Protein AF-A0A2K3IZ94-F1 (afdb_monomer_lite)

Foldseek 3Di:
DPPVVVLVVLCVVVVNVVVLVVLVVLLVVLVVCCVVQVDVVSVLSSLVSVLVNLVVSLVRDDDPCNVVSVVVSVVSVVVSVVVVVVVVVVVVQQPPQFDDDDPLVVVLCVVLVAAEGEDADLQQDWADAPRHIYGYPVVVVQADSLLVSLVVQLRSVCVVPPSNRPVQVVCRVVVPDRPPGPCSLVSNVRSCVPRNLVSPLVSCVSNVDVCSVVSSVVD

pLDDT: mean 80.11, std 13.26, range [34.72, 97.31]

Secondary structure (DSSP, 8-state):
--HHHHHHHHHHHTT-HHHHHHHHHHHHHHHHHHHHH--HHHHHHHHHHHHHHHHHHHHHS-GGGHHHHHHHHHHHHHHHHHHHHHHHHHHHHHHHT-PPPPHHHHHHHHHHT-EEEEE--SS--EEEETTEEEEEHHHHTTS-HHHHHHHHHHHHHHHHH-S-HHHHHHHHHH-S-----TTHHHHHHHHHHHH-HHHHHHHHHHHT-TTHHHHHTT-

Radius of gyration: 24.34 Å; chains: 1; bounding box: 62×29×65 Å

Structure (mmCIF, N/CA/C/O backbone):
data_AF-A0A2K3IZ94-F1
#
_entry.id   AF-A0A2K3IZ94-F1
#
loop_
_atom_site.group_PDB
_atom_site.id
_atom_site.type_symbol
_atom_site.label_atom_id
_atom_site.label_alt_id
_atom_site.label_comp_id
_atom_site.label_asym_id
_atom_site.label_entity_id
_atom_site.label_seq_id
_atom_site.pdbx_PDB_ins_code
_atom_site.Cartn_x
_atom_site.Cartn_y
_atom_site.Cartn_z
_atom_site.occupancy
_atom_site.B_iso_or_equiv
_atom_site.auth_seq_id
_atom_site.auth_comp_id
_atom_site.auth_asym_id
_atom_site.auth_atom_id
_atom_site.pdbx_PDB_model_num
ATOM 1 N N . MET A 1 1 ? 40.654 4.044 -34.101 1.00 63.00 1 MET A N 1
ATOM 2 C CA . MET A 1 1 ? 39.291 4.382 -33.642 1.00 63.00 1 MET A CA 1
ATOM 3 C C . MET A 1 1 ? 39.112 3.840 -32.248 1.00 63.00 1 MET A C 1
ATOM 5 O O . MET A 1 1 ? 39.449 2.683 -32.015 1.00 63.00 1 MET A O 1
ATOM 9 N N . ASN A 1 2 ? 38.608 4.664 -31.336 1.00 82.94 2 ASN A N 1
ATOM 10 C CA . ASN A 1 2 ? 38.192 4.181 -30.023 1.00 82.94 2 ASN A CA 1
ATOM 11 C C . ASN A 1 2 ? 36.966 3.264 -30.175 1.00 82.94 2 ASN A C 1
ATOM 13 O O . ASN A 1 2 ? 36.146 3.470 -31.071 1.00 82.94 2 ASN A O 1
ATOM 17 N N . ASN A 1 3 ? 36.798 2.284 -29.282 1.00 73.62 3 ASN A N 1
ATOM 18 C CA . ASN A 1 3 ? 35.657 1.352 -29.320 1.00 73.62 3 ASN A CA 1
ATOM 19 C C . ASN A 1 3 ? 34.294 2.077 -29.341 1.00 73.62 3 ASN A C 1
ATOM 21 O O . ASN A 1 3 ? 33.342 1.593 -29.946 1.00 73.62 3 ASN A O 1
ATOM 25 N N . ILE A 1 4 ? 34.219 3.265 -28.731 1.00 70.88 4 ILE A N 1
ATOM 26 C CA . ILE A 1 4 ? 33.022 4.119 -28.699 1.00 70.88 4 ILE A CA 1
ATOM 27 C C . ILE A 1 4 ? 32.739 4.752 -30.071 1.00 70.88 4 ILE A C 1
ATOM 29 O O . ILE A 1 4 ? 31.597 4.768 -30.516 1.00 70.88 4 ILE A O 1
ATOM 33 N N . GLU A 1 5 ? 33.764 5.243 -30.767 1.00 80.56 5 GLU A N 1
ATOM 34 C CA . GLU A 1 5 ? 33.614 5.827 -32.110 1.00 80.56 5 GLU A CA 1
ATOM 35 C C . GLU A 1 5 ? 33.180 4.764 -33.122 1.00 80.56 5 GLU A C 1
ATOM 37 O O . GLU A 1 5 ? 32.315 5.019 -33.953 1.00 80.56 5 GLU A O 1
ATOM 42 N N . CYS A 1 6 ? 33.734 3.552 -33.003 1.00 76.38 6 CYS A N 1
ATOM 43 C CA . CYS A 1 6 ? 33.332 2.398 -33.807 1.00 76.38 6 CYS A CA 1
ATOM 44 C C . CYS A 1 6 ? 31.853 2.051 -33.598 1.00 76.38 6 CYS A C 1
ATOM 46 O O . CYS A 1 6 ? 31.118 1.861 -34.561 1.00 76.38 6 CYS A O 1
ATOM 48 N N . PHE A 1 7 ? 31.391 2.057 -32.347 1.00 75.62 7 PHE A N 1
ATOM 49 C CA . PHE A 1 7 ? 29.991 1.812 -32.014 1.00 75.62 7 PHE A CA 1
ATOM 50 C C . PHE A 1 7 ? 29.039 2.843 -32.642 1.00 75.62 7 PHE A C 1
ATOM 52 O O . PHE A 1 7 ? 28.057 2.461 -33.279 1.00 75.62 7 PHE A O 1
ATOM 59 N N . PHE A 1 8 ? 29.341 4.141 -32.514 1.00 77.56 8 PHE A N 1
ATOM 60 C CA . PHE A 1 8 ? 28.515 5.188 -33.126 1.00 77.56 8 PHE A CA 1
ATOM 61 C C . PHE A 1 8 ? 28.519 5.111 -34.652 1.00 77.56 8 PHE A C 1
ATOM 63 O O . PHE A 1 8 ? 27.463 5.276 -35.260 1.00 77.56 8 PHE A O 1
ATOM 70 N N . TYR A 1 9 ? 29.671 4.806 -35.256 1.00 83.19 9 TYR A N 1
ATOM 71 C CA . TYR A 1 9 ? 29.777 4.622 -36.699 1.00 83.19 9 TYR A CA 1
ATOM 72 C C . TYR A 1 9 ? 28.904 3.458 -37.184 1.00 83.19 9 TYR A C 1
ATOM 74 O O . TYR A 1 9 ? 28.104 3.649 -38.093 1.00 83.19 9 TYR A O 1
ATOM 82 N N . CYS A 1 10 ? 28.966 2.291 -36.531 1.00 79.19 10 CYS A N 1
ATOM 83 C CA . CYS A 1 10 ? 28.140 1.132 -36.890 1.00 79.19 10 CYS A CA 1
ATOM 84 C C . CYS A 1 10 ? 26.634 1.420 -36.782 1.00 79.19 10 CYS A C 1
ATOM 86 O O . CYS A 1 10 ? 25.865 1.032 -37.656 1.00 79.19 10 CYS A O 1
ATOM 88 N N . ILE A 1 11 ? 26.200 2.130 -35.736 1.00 77.62 11 ILE A N 1
ATOM 89 C CA . ILE A 1 11 ? 24.782 2.483 -35.551 1.00 77.62 11 ILE A CA 1
ATOM 90 C C . ILE A 1 11 ? 24.313 3.508 -36.584 1.00 77.62 11 ILE A C 1
ATOM 92 O O . ILE A 1 11 ? 23.169 3.450 -37.048 1.00 77.62 11 ILE A O 1
ATOM 96 N N . GLN A 1 12 ? 25.173 4.474 -36.908 1.00 85.50 12 GLN A N 1
ATOM 97 C CA . GLN A 1 12 ? 24.881 5.497 -37.901 1.00 85.50 12 GLN A CA 1
ATOM 98 C C . GLN A 1 12 ? 24.798 4.894 -39.307 1.00 85.50 12 GLN A C 1
ATOM 100 O O . GLN A 1 12 ? 23.851 5.203 -40.026 1.00 85.50 12 GLN A O 1
ATOM 105 N N . ASP A 1 13 ? 25.727 4.004 -39.658 1.00 86.00 13 ASP A N 1
ATOM 106 C CA . ASP A 1 13 ? 25.746 3.280 -40.934 1.00 86.00 13 ASP A CA 1
ATOM 107 C C . ASP A 1 13 ? 24.517 2.367 -41.091 1.00 86.00 13 ASP A C 1
ATOM 109 O O . ASP A 1 13 ? 23.869 2.355 -42.134 1.00 86.00 13 ASP A O 1
ATOM 113 N N . ALA A 1 14 ? 24.090 1.710 -40.008 1.00 78.69 14 ALA A N 1
ATOM 114 C CA . ALA A 1 14 ? 22.864 0.909 -39.978 1.00 78.69 14 ALA A CA 1
ATOM 115 C C . ALA A 1 14 ? 21.558 1.737 -40.034 1.00 78.69 14 ALA A C 1
ATOM 117 O O . ALA A 1 14 ? 20.467 1.165 -40.039 1.00 78.69 14 ALA A O 1
ATOM 118 N N . GLY A 1 15 ? 21.625 3.076 -40.018 1.00 85.25 15 GLY A N 1
ATOM 119 C CA . GLY A 1 15 ? 20.446 3.951 -39.998 1.00 85.25 15 GLY A CA 1
ATOM 120 C C . GLY A 1 15 ? 19.636 3.897 -38.692 1.00 85.25 15 GLY A C 1
ATOM 121 O O . GLY A 1 15 ? 18.506 4.385 -38.636 1.00 85.25 15 GLY A O 1
ATOM 122 N N . LEU A 1 16 ? 20.198 3.323 -37.622 1.00 81.19 16 LEU A N 1
ATOM 123 C CA . LEU A 1 16 ? 19.510 3.077 -36.346 1.00 81.19 16 LEU A CA 1
ATOM 124 C C . LEU A 1 16 ? 19.694 4.201 -35.316 1.00 81.19 16 LEU A C 1
ATOM 126 O O . LEU A 1 16 ? 19.081 4.163 -34.246 1.00 81.19 16 LEU A O 1
ATOM 130 N N . LEU A 1 17 ? 20.490 5.225 -35.634 1.00 82.75 17 LEU A N 1
ATOM 131 C CA . LEU A 1 17 ? 20.832 6.309 -34.709 1.00 82.75 17 LEU A CA 1
ATOM 132 C C . LEU A 1 17 ? 19.599 7.061 -34.178 1.00 82.75 17 LEU A C 1
ATOM 134 O O . LEU A 1 17 ? 19.436 7.207 -32.966 1.00 82.75 17 LEU A O 1
ATOM 138 N N . TYR A 1 18 ? 18.707 7.514 -35.064 1.00 87.81 18 TYR A N 1
ATOM 139 C CA . TYR A 1 18 ? 17.510 8.261 -34.661 1.00 87.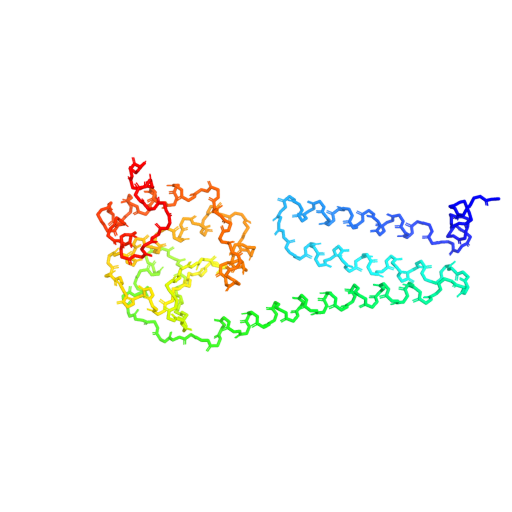81 18 TYR A CA 1
ATOM 140 C C . TYR A 1 18 ? 16.504 7.409 -33.864 1.00 87.81 18 TYR A C 1
ATOM 142 O O . TYR A 1 18 ? 16.054 7.874 -32.811 1.00 87.81 18 TYR A O 1
ATOM 150 N N . PRO A 1 19 ? 16.185 6.160 -34.272 1.00 82.44 19 PRO A N 1
ATOM 151 C CA . PRO A 1 19 ? 15.404 5.241 -33.444 1.00 82.44 19 PRO A CA 1
ATOM 152 C C . PRO A 1 19 ? 15.989 5.026 -32.042 1.00 82.44 19 PRO A C 1
ATOM 154 O O . PRO A 1 19 ? 15.245 5.046 -31.060 1.00 82.44 19 PRO A O 1
ATOM 157 N N . LEU A 1 20 ? 17.313 4.869 -31.927 1.00 78.00 20 LEU A N 1
ATOM 158 C CA . LEU A 1 20 ? 17.986 4.654 -30.645 1.00 78.00 20 LEU A CA 1
ATOM 159 C C . LEU A 1 20 ? 17.837 5.863 -29.713 1.00 78.00 20 LEU A C 1
ATOM 161 O O . LEU A 1 20 ? 17.461 5.698 -28.552 1.00 78.00 20 LEU A O 1
ATOM 165 N N . ILE A 1 21 ? 18.071 7.077 -30.224 1.00 85.88 21 ILE A N 1
ATOM 166 C CA . ILE A 1 21 ? 17.887 8.322 -29.461 1.00 85.88 21 ILE A CA 1
ATOM 167 C C . ILE A 1 21 ? 16.432 8.451 -28.988 1.00 85.88 21 ILE A C 1
ATOM 169 O O . ILE A 1 21 ? 16.190 8.755 -27.818 1.00 85.88 21 ILE A O 1
ATOM 173 N N . GLY A 1 22 ? 15.463 8.165 -29.866 1.00 86.19 22 GLY A N 1
ATOM 174 C CA . GLY A 1 22 ? 14.039 8.186 -29.523 1.00 86.19 22 GLY A CA 1
ATOM 175 C C . GLY A 1 22 ? 13.684 7.209 -28.398 1.00 86.19 22 GLY A C 1
ATOM 176 O O . GLY A 1 22 ? 12.991 7.577 -27.449 1.00 86.19 22 GLY A O 1
ATOM 177 N N . LEU A 1 23 ? 14.207 5.982 -28.448 1.00 80.31 23 LEU A N 1
ATOM 178 C CA . LEU A 1 23 ? 13.975 4.976 -27.410 1.00 80.31 23 LEU A CA 1
ATOM 179 C C . LEU A 1 23 ? 14.621 5.349 -26.071 1.00 80.31 23 LEU A C 1
ATOM 181 O O . LEU A 1 23 ? 13.981 5.200 -25.030 1.00 80.31 23 LEU A O 1
ATOM 185 N N . VAL A 1 24 ? 15.853 5.871 -26.077 1.00 80.38 24 VAL A N 1
ATOM 186 C CA . VAL A 1 24 ? 16.520 6.356 -24.854 1.00 80.38 24 VAL A CA 1
ATOM 187 C C . VAL A 1 24 ? 15.721 7.502 -24.230 1.00 80.38 24 VAL A C 1
ATOM 189 O O . VAL A 1 24 ? 15.492 7.504 -23.018 1.00 80.38 24 VAL A O 1
ATOM 192 N N . ALA A 1 25 ? 15.222 8.437 -25.046 1.00 88.75 25 ALA A N 1
ATOM 193 C CA . ALA A 1 25 ? 14.357 9.512 -24.571 1.00 88.75 25 ALA A CA 1
ATOM 194 C C . ALA A 1 25 ? 13.076 8.963 -23.917 1.00 88.75 25 ALA A C 1
ATOM 196 O O . ALA A 1 25 ? 12.713 9.408 -22.829 1.00 88.75 25 ALA A O 1
ATOM 197 N N . LEU A 1 26 ? 12.431 7.950 -24.510 1.00 84.06 26 LEU A N 1
ATOM 198 C CA . LEU A 1 26 ? 11.261 7.293 -23.913 1.00 84.06 26 LEU A CA 1
ATOM 199 C C . LEU A 1 26 ? 11.593 6.625 -22.573 1.00 84.06 26 LEU A C 1
ATOM 201 O O . LEU A 1 26 ? 10.846 6.803 -21.610 1.00 84.06 26 LEU A O 1
ATOM 205 N N . VAL A 1 27 ? 12.721 5.913 -22.466 1.00 80.44 27 VAL A N 1
ATOM 206 C CA . VAL A 1 27 ? 13.176 5.312 -21.198 1.00 80.44 27 VAL A CA 1
ATOM 207 C C . VAL A 1 27 ? 13.334 6.377 -20.115 1.00 80.44 27 VAL A C 1
ATOM 209 O O . VAL A 1 27 ? 12.838 6.177 -19.003 1.00 80.44 27 VAL A O 1
ATOM 212 N N . ILE A 1 28 ? 13.968 7.510 -20.439 1.00 80.31 28 ILE A N 1
ATOM 213 C CA . ILE A 1 28 ? 14.160 8.634 -19.513 1.00 80.31 28 ILE A CA 1
ATOM 214 C C . ILE A 1 28 ? 12.811 9.238 -19.121 1.00 80.31 28 ILE A C 1
ATOM 216 O O . ILE A 1 28 ? 12.554 9.418 -17.933 1.00 80.31 28 ILE A O 1
ATOM 220 N N . ILE A 1 29 ? 11.919 9.499 -20.081 1.00 88.31 29 ILE A N 1
ATOM 221 C CA . ILE A 1 29 ? 10.589 10.067 -19.822 1.00 88.31 29 ILE A CA 1
ATOM 222 C C . ILE A 1 29 ? 9.789 9.151 -18.890 1.00 88.31 29 ILE A C 1
ATOM 224 O O . ILE A 1 29 ? 9.299 9.604 -17.855 1.00 88.31 29 ILE A O 1
ATOM 228 N N . PHE A 1 30 ? 9.691 7.855 -19.195 1.00 79.75 30 PHE A N 1
ATOM 229 C CA . PHE A 1 30 ? 8.968 6.904 -18.348 1.00 79.75 30 PHE A CA 1
ATOM 230 C C . PHE A 1 30 ? 9.651 6.684 -16.992 1.00 79.75 30 PHE A C 1
ATOM 232 O O . PHE A 1 30 ? 8.959 6.525 -15.984 1.00 79.75 30 PHE A O 1
ATOM 239 N N . GLY A 1 31 ? 10.983 6.754 -16.937 1.00 73.25 31 GLY A N 1
ATOM 240 C CA . GLY A 1 31 ? 11.758 6.742 -15.698 1.00 73.25 31 GLY A CA 1
ATOM 241 C C . GLY A 1 31 ? 11.462 7.955 -14.813 1.00 73.25 31 GLY A C 1
ATOM 242 O O . GLY A 1 31 ? 11.200 7.802 -13.620 1.00 73.25 31 GLY A O 1
ATOM 243 N N . LEU A 1 32 ? 11.402 9.156 -15.393 1.00 78.31 32 LEU A N 1
ATOM 244 C CA . LEU A 1 32 ? 11.017 10.382 -14.691 1.00 78.31 32 LEU A CA 1
ATOM 245 C C . LEU A 1 32 ? 9.558 10.318 -14.231 1.00 78.31 32 LEU A C 1
ATOM 247 O O . LEU A 1 32 ? 9.274 10.606 -13.069 1.00 78.31 32 LEU A O 1
ATOM 251 N N . ILE A 1 33 ? 8.635 9.860 -15.084 1.00 76.94 33 ILE A N 1
ATOM 252 C CA . ILE A 1 33 ? 7.234 9.641 -14.694 1.00 76.94 33 ILE A CA 1
ATOM 253 C C . ILE A 1 33 ? 7.157 8.659 -13.520 1.00 76.94 33 ILE A C 1
ATOM 255 O O . ILE A 1 33 ? 6.398 8.897 -12.581 1.00 76.94 33 ILE A O 1
ATOM 259 N N . PHE A 1 34 ? 7.955 7.591 -13.518 1.00 74.25 34 PHE A N 1
ATOM 260 C CA . PHE A 1 34 ? 8.034 6.678 -12.381 1.00 74.25 34 PHE A CA 1
ATOM 261 C C . PHE A 1 34 ? 8.578 7.366 -11.120 1.00 74.25 34 PHE A C 1
ATOM 263 O O . PHE A 1 34 ? 8.001 7.196 -10.045 1.00 74.25 34 PHE A O 1
ATOM 270 N N . ILE A 1 35 ? 9.639 8.169 -11.222 1.00 67.62 35 ILE A N 1
ATOM 271 C CA . ILE A 1 35 ? 10.213 8.888 -10.074 1.00 67.62 35 ILE A CA 1
ATOM 272 C C . ILE A 1 35 ? 9.185 9.853 -9.464 1.00 67.62 35 ILE A C 1
ATOM 274 O O . ILE A 1 35 ? 9.008 9.856 -8.242 1.00 67.62 35 ILE A O 1
ATOM 278 N N . PHE A 1 36 ? 8.472 10.612 -10.302 1.00 71.94 36 PHE A N 1
ATOM 279 C CA . PHE A 1 36 ? 7.521 11.635 -9.864 1.00 71.94 36 PHE A CA 1
ATOM 280 C C . PHE A 1 36 ? 6.153 11.073 -9.464 1.00 71.94 36 PHE A C 1
ATOM 282 O O . PHE A 1 36 ? 5.636 11.418 -8.405 1.00 71.94 36 PHE A O 1
ATOM 289 N N . LYS A 1 37 ? 5.557 10.193 -10.276 1.00 70.31 37 LYS A N 1
ATOM 290 C CA . LYS A 1 37 ? 4.207 9.650 -10.034 1.00 70.31 37 LYS A CA 1
ATOM 291 C C . LYS A 1 37 ? 4.201 8.328 -9.273 1.00 70.31 37 LYS A C 1
ATOM 293 O O . LYS A 1 37 ? 3.134 7.875 -8.873 1.00 70.31 37 LYS A O 1
ATOM 298 N N . ARG A 1 38 ? 5.358 7.677 -9.097 1.00 67.88 38 ARG A N 1
ATOM 299 C CA . ARG A 1 38 ? 5.478 6.338 -8.484 1.00 67.88 38 ARG A CA 1
ATOM 300 C C . ARG A 1 38 ? 4.551 5.299 -9.132 1.00 67.88 38 ARG A C 1
ATOM 302 O O . ARG A 1 38 ? 4.129 4.348 -8.474 1.00 67.88 38 ARG A O 1
ATOM 309 N N . ASN A 1 39 ? 4.255 5.468 -10.426 1.00 70.75 39 ASN A N 1
ATOM 310 C CA . ASN A 1 39 ? 3.409 4.549 -11.180 1.00 70.75 39 ASN A CA 1
ATOM 311 C C . ASN A 1 39 ? 4.234 3.363 -11.696 1.00 70.75 39 ASN A C 1
ATOM 313 O O . ASN A 1 39 ? 5.133 3.528 -12.518 1.00 70.75 39 ASN A O 1
ATOM 317 N N . TYR A 1 40 ? 3.902 2.161 -11.230 1.00 70.56 40 TYR A N 1
ATOM 318 C CA . TYR A 1 40 ? 4.574 0.924 -11.622 1.00 70.56 40 TYR A CA 1
ATOM 319 C C . TYR A 1 40 ? 4.428 0.606 -13.117 1.00 70.56 40 TYR A C 1
ATOM 321 O O . TYR A 1 40 ? 5.336 0.027 -13.707 1.00 70.56 40 TYR A O 1
ATOM 329 N N . GLU A 1 41 ? 3.330 1.021 -13.751 1.00 77.25 41 GLU A N 1
ATOM 330 C CA . GLU A 1 41 ? 3.154 0.834 -15.196 1.00 77.25 41 GLU A CA 1
ATOM 331 C C . GLU A 1 41 ? 4.252 1.558 -15.978 1.00 77.25 41 GLU A C 1
ATOM 333 O O . GLU A 1 41 ? 4.825 0.985 -16.893 1.00 77.25 41 GLU A O 1
ATOM 338 N N . SER A 1 42 ? 4.646 2.758 -15.544 1.00 73.88 42 SER A N 1
ATOM 339 C CA . SER A 1 42 ? 5.743 3.507 -16.162 1.00 73.88 42 SER A CA 1
ATOM 340 C C . SER A 1 42 ? 7.100 2.816 -15.992 1.00 73.88 42 SER A C 1
ATOM 342 O O . SER A 1 42 ? 7.923 2.870 -16.900 1.00 73.88 42 SER A O 1
ATOM 344 N N . LEU A 1 43 ? 7.327 2.118 -14.872 1.00 76.81 43 LEU A N 1
ATOM 345 C CA . LEU A 1 43 ? 8.540 1.318 -14.676 1.00 76.81 43 LEU A CA 1
ATOM 346 C C . LEU A 1 43 ? 8.580 0.121 -15.635 1.00 76.81 43 LEU A C 1
ATOM 348 O O . LEU A 1 43 ? 9.605 -0.112 -16.270 1.00 76.81 43 LEU A O 1
ATOM 352 N N . LEU A 1 44 ? 7.466 -0.606 -15.767 1.00 77.12 44 LEU A N 1
ATOM 353 C CA . LEU A 1 44 ? 7.351 -1.713 -16.721 1.00 77.12 44 LEU A CA 1
ATOM 354 C C . LEU A 1 44 ? 7.567 -1.237 -18.159 1.00 77.12 44 LEU A C 1
ATOM 356 O O . LEU A 1 44 ? 8.334 -1.849 -18.896 1.00 77.12 44 LEU A O 1
ATOM 360 N N . THR A 1 45 ? 6.945 -0.121 -18.541 1.00 79.19 45 THR A N 1
ATOM 361 C CA . THR A 1 45 ? 7.109 0.471 -19.872 1.00 79.19 45 THR A CA 1
ATOM 362 C C . THR A 1 45 ? 8.558 0.897 -20.127 1.00 79.19 45 THR A C 1
ATOM 364 O O . THR A 1 45 ? 9.093 0.643 -21.203 1.00 79.19 45 THR A O 1
ATOM 367 N N . SER A 1 46 ? 9.235 1.480 -19.132 1.00 78.00 46 SER A N 1
ATOM 368 C CA . SER A 1 46 ? 10.662 1.821 -19.220 1.00 78.00 46 SER A CA 1
ATOM 369 C C . SER A 1 46 ? 11.541 0.574 -19.418 1.00 78.00 46 SER A C 1
ATOM 371 O O . SER A 1 46 ? 12.404 0.561 -20.296 1.00 78.00 46 SER A O 1
ATOM 373 N N . GLN A 1 47 ? 11.278 -0.515 -18.683 1.00 81.00 47 GLN A N 1
ATOM 374 C CA . GLN A 1 47 ? 11.994 -1.789 -18.858 1.00 81.00 47 GLN A CA 1
ATOM 375 C C . GLN A 1 47 ? 11.737 -2.433 -20.227 1.00 81.00 47 GLN A C 1
ATOM 377 O O . GLN A 1 47 ? 12.660 -2.982 -20.834 1.00 81.00 47 GLN A O 1
ATOM 382 N N . PHE A 1 48 ? 10.510 -2.331 -20.742 1.00 83.25 48 PHE A N 1
ATOM 383 C CA . PHE A 1 48 ? 10.183 -2.786 -22.090 1.00 83.25 48 PHE A CA 1
ATOM 384 C C . PHE A 1 48 ? 11.026 -2.051 -23.141 1.00 83.25 48 PHE A C 1
ATOM 386 O O . PHE A 1 48 ? 11.714 -2.698 -23.929 1.00 83.25 48 PHE A O 1
ATOM 393 N N . PHE A 1 49 ? 11.068 -0.714 -23.102 1.00 82.25 49 PHE A N 1
ATOM 394 C CA . PHE A 1 49 ? 11.884 0.063 -24.042 1.00 82.25 49 PHE A CA 1
ATOM 395 C C . PHE A 1 49 ? 13.384 -0.221 -23.908 1.00 82.25 49 PHE A C 1
ATOM 397 O O . PHE A 1 49 ? 14.062 -0.332 -24.925 1.00 82.25 49 PHE A O 1
ATOM 404 N N . MET A 1 50 ? 13.898 -0.437 -22.693 1.00 79.81 50 MET A N 1
ATOM 405 C CA . MET A 1 50 ? 15.284 -0.890 -22.504 1.00 79.81 50 MET A CA 1
ATOM 406 C C . MET A 1 50 ? 15.557 -2.233 -23.189 1.00 79.81 50 MET A C 1
ATOM 408 O O . MET A 1 50 ? 16.598 -2.404 -23.817 1.00 79.81 50 MET A O 1
ATOM 412 N N . THR A 1 51 ? 14.610 -3.169 -23.129 1.00 81.56 51 THR A N 1
ATOM 413 C CA . THR A 1 51 ? 14.738 -4.475 -23.797 1.00 81.56 51 THR A CA 1
ATOM 414 C C . THR A 1 51 ? 14.774 -4.319 -25.322 1.00 81.56 51 THR A C 1
ATOM 416 O O . THR A 1 51 ? 15.575 -4.971 -25.996 1.00 81.56 51 THR A O 1
ATOM 419 N N . VAL A 1 52 ? 13.967 -3.403 -25.872 1.00 83.44 52 VAL A N 1
ATOM 420 C CA . VAL A 1 52 ? 13.981 -3.061 -27.306 1.00 83.44 52 VAL A CA 1
ATOM 421 C C . VAL A 1 52 ? 15.311 -2.421 -27.714 1.00 83.44 52 VAL A C 1
ATOM 423 O O . VAL A 1 52 ? 15.879 -2.813 -28.730 1.00 83.44 52 VAL A O 1
ATOM 426 N N . ILE A 1 53 ? 15.852 -1.497 -26.910 1.00 81.38 53 ILE A N 1
ATOM 427 C CA . ILE A 1 53 ? 17.168 -0.877 -27.148 1.00 81.38 53 ILE A CA 1
ATOM 428 C C . ILE A 1 53 ? 18.261 -1.943 -27.226 1.00 81.38 53 ILE A C 1
ATOM 430 O O . ILE A 1 53 ? 19.067 -1.927 -28.154 1.00 81.38 53 ILE A O 1
ATOM 434 N N . ILE A 1 54 ? 18.282 -2.884 -26.281 1.00 79.88 54 ILE A N 1
ATOM 435 C CA . ILE A 1 54 ? 19.263 -3.978 -26.264 1.00 79.88 54 ILE A CA 1
ATOM 436 C C . ILE A 1 54 ? 19.117 -4.840 -27.526 1.00 79.88 54 ILE A C 1
ATOM 438 O O . ILE A 1 54 ? 20.113 -5.159 -28.168 1.00 79.88 54 ILE A O 1
ATOM 442 N N . SER A 1 55 ? 17.880 -5.143 -27.928 1.00 80.31 55 SER A N 1
ATOM 443 C CA . SER A 1 55 ? 17.587 -5.943 -29.126 1.00 80.31 55 SER A CA 1
ATOM 444 C C . SER A 1 55 ? 18.006 -5.254 -30.431 1.00 80.31 55 SER A C 1
ATOM 446 O O . SER A 1 55 ? 18.509 -5.908 -31.338 1.00 80.31 55 SER A O 1
ATOM 448 N N . LEU A 1 56 ? 17.851 -3.931 -30.533 1.00 78.19 56 LEU A N 1
ATOM 449 C CA . LEU A 1 56 ? 18.310 -3.170 -31.701 1.00 78.19 56 LEU A CA 1
ATOM 450 C C . LEU A 1 56 ? 19.835 -3.068 -31.763 1.00 78.19 56 LEU A C 1
ATOM 452 O O . LEU A 1 56 ? 20.410 -3.191 -32.840 1.00 78.19 56 LEU A O 1
ATOM 456 N N . ASN A 1 57 ? 20.497 -2.903 -30.615 1.00 73.31 57 ASN A N 1
ATOM 457 C CA . ASN A 1 57 ? 21.959 -2.923 -30.556 1.00 73.31 57 ASN A CA 1
ATOM 458 C C . ASN A 1 57 ? 22.526 -4.301 -30.943 1.00 73.31 57 ASN A C 1
ATOM 460 O O . ASN A 1 57 ? 23.550 -4.356 -31.615 1.00 73.31 57 ASN A O 1
ATOM 464 N N . LEU A 1 58 ? 21.836 -5.400 -30.602 1.00 71.75 58 LEU A N 1
ATOM 465 C CA . LEU A 1 58 ? 22.208 -6.760 -31.026 1.00 71.75 58 LEU A CA 1
ATOM 466 C C . LEU A 1 58 ? 22.270 -6.914 -32.548 1.00 71.75 58 LEU A C 1
ATOM 468 O O . LEU A 1 58 ? 23.202 -7.529 -33.054 1.00 71.75 58 LEU A O 1
ATOM 472 N N . LEU A 1 59 ? 21.298 -6.355 -33.274 1.00 72.00 59 LEU A N 1
ATOM 473 C CA . LEU A 1 59 ? 21.253 -6.431 -34.739 1.00 72.00 59 LEU A CA 1
ATOM 474 C C . LEU A 1 59 ? 22.359 -5.602 -35.411 1.00 72.00 59 LEU A C 1
ATOM 476 O O . LEU A 1 59 ? 22.662 -5.827 -36.577 1.00 72.00 59 LEU A O 1
ATOM 480 N N . SER A 1 60 ? 22.954 -4.654 -34.682 1.00 70.38 60 SER A N 1
ATOM 481 C CA . SER A 1 60 ? 23.950 -3.711 -35.196 1.00 70.38 60 SER A CA 1
ATOM 482 C C . SER A 1 60 ? 25.407 -4.127 -34.934 1.00 70.38 60 SER A C 1
ATOM 484 O O . SER A 1 60 ? 26.311 -3.462 -35.439 1.00 70.38 60 SER A O 1
ATOM 486 N N . MET A 1 61 ? 25.670 -5.161 -34.122 1.00 67.38 61 MET A N 1
ATOM 487 C CA . MET A 1 61 ? 27.030 -5.533 -33.697 1.00 67.38 61 MET A CA 1
ATOM 488 C C . MET A 1 61 ? 27.598 -6.744 -34.458 1.00 67.38 61 MET A C 1
ATOM 490 O O . MET A 1 61 ? 26.885 -7.694 -34.765 1.00 67.38 61 MET A O 1
ATOM 494 N N . ASN A 1 62 ? 28.919 -6.732 -34.690 1.00 68.44 62 ASN A N 1
ATOM 495 C CA . ASN A 1 62 ? 29.681 -7.883 -35.191 1.00 68.44 62 ASN A CA 1
ATOM 496 C C . ASN A 1 62 ? 29.786 -9.013 -34.141 1.00 68.44 62 ASN A C 1
ATOM 498 O O . ASN A 1 62 ? 29.755 -8.771 -32.933 1.00 68.44 62 ASN A O 1
ATOM 502 N N . CYS A 1 63 ? 29.932 -10.250 -34.630 1.00 60.84 63 CYS A N 1
ATOM 503 C CA . CYS A 1 63 ? 29.578 -11.510 -33.958 1.00 60.84 63 CYS A CA 1
ATOM 504 C C . CYS A 1 63 ? 30.245 -11.825 -32.598 1.00 60.84 63 CYS A C 1
ATOM 506 O O . CYS A 1 63 ? 29.689 -12.613 -31.833 1.00 60.84 63 CYS A O 1
ATOM 508 N N . ASP A 1 64 ? 31.385 -11.229 -32.245 1.00 62.62 64 ASP A N 1
ATOM 509 C CA . ASP A 1 64 ? 32.207 -11.733 -31.127 1.00 62.62 64 ASP A CA 1
ATOM 510 C C . ASP A 1 64 ? 31.691 -11.376 -29.719 1.00 62.62 64 ASP A C 1
ATOM 512 O O . ASP A 1 64 ? 32.031 -12.040 -28.741 1.00 62.62 64 ASP A O 1
ATOM 516 N N . MET A 1 65 ? 30.821 -10.370 -29.582 1.00 60.62 65 MET A N 1
ATOM 517 C CA . MET A 1 65 ? 30.245 -9.960 -28.283 1.00 60.62 65 MET A CA 1
ATOM 518 C C . MET A 1 65 ? 28.812 -10.468 -28.056 1.00 60.62 65 MET A C 1
ATOM 520 O O . MET A 1 65 ? 28.171 -10.131 -27.058 1.00 60.62 65 MET A O 1
ATOM 524 N N . PHE A 1 66 ? 28.309 -11.309 -28.962 1.00 65.69 66 PHE A N 1
ATOM 525 C CA . PHE A 1 66 ? 26.910 -11.736 -29.006 1.00 65.69 66 PHE A CA 1
ATOM 526 C C . PHE A 1 66 ? 26.485 -12.517 -27.747 1.00 65.69 66 PHE A C 1
ATOM 528 O O . PHE A 1 66 ? 25.402 -12.289 -27.210 1.00 65.69 66 PHE A O 1
ATOM 535 N N . TYR A 1 67 ? 27.353 -13.382 -27.207 1.00 61.12 67 TYR A N 1
ATOM 536 C CA . TYR A 1 67 ? 27.019 -14.272 -26.082 1.00 61.12 67 TYR A CA 1
ATOM 537 C C . TYR A 1 67 ? 26.692 -13.534 -24.769 1.00 61.12 67 TYR A C 1
ATOM 539 O O . TYR A 1 67 ? 25.678 -13.814 -24.127 1.00 61.12 67 TYR A O 1
ATOM 547 N N . TRP A 1 68 ? 27.511 -12.553 -24.375 1.00 57.34 68 TRP A N 1
ATOM 548 C CA . TRP A 1 68 ? 27.304 -11.786 -23.135 1.00 57.34 68 TRP A CA 1
ATOM 549 C C . TRP A 1 68 ? 26.025 -10.951 -23.165 1.00 57.34 68 TRP A C 1
ATOM 551 O O . TRP A 1 68 ? 25.379 -10.730 -22.139 1.00 57.34 68 TRP A O 1
ATOM 561 N N . LEU A 1 69 ? 25.641 -10.517 -24.360 1.00 68.38 69 LEU A N 1
ATOM 562 C CA . LEU A 1 69 ? 24.492 -9.658 -24.582 1.00 68.38 69 LEU A CA 1
ATOM 563 C C . LEU A 1 69 ? 23.180 -10.465 -24.582 1.00 68.38 69 LEU A C 1
ATOM 565 O O . LEU A 1 69 ? 22.198 -10.017 -23.989 1.00 68.38 69 LEU A O 1
ATOM 569 N N . TRP A 1 70 ? 23.188 -11.702 -25.101 1.00 68.81 70 TRP A N 1
ATOM 570 C CA . TRP A 1 70 ? 22.098 -12.670 -24.895 1.00 68.81 70 TRP A CA 1
ATOM 571 C C . TRP A 1 70 ? 21.893 -13.024 -23.423 1.00 68.81 70 TRP A C 1
ATOM 573 O O . TRP A 1 70 ? 20.754 -13.089 -22.960 1.00 68.81 70 TRP A O 1
ATOM 583 N N . LEU A 1 71 ? 22.983 -13.205 -22.671 1.00 65.94 71 LEU A N 1
ATOM 584 C CA . LEU A 1 71 ? 22.916 -13.465 -21.234 1.00 65.94 71 LEU A CA 1
ATOM 585 C C . LEU A 1 71 ? 22.275 -12.282 -20.489 1.00 65.94 71 LEU A C 1
ATOM 587 O O . LEU A 1 71 ? 21.392 -12.482 -19.655 1.00 65.94 71 LEU A O 1
ATOM 591 N N . TYR A 1 72 ? 22.649 -11.046 -20.834 1.00 71.50 72 TYR A N 1
ATOM 592 C CA . TYR A 1 72 ? 22.067 -9.842 -20.235 1.00 71.50 72 TYR A CA 1
ATOM 593 C C . TYR A 1 72 ? 20.580 -9.657 -20.586 1.00 71.50 72 TYR A C 1
ATOM 595 O O . TYR A 1 72 ? 19.763 -9.392 -19.698 1.00 71.50 72 TYR A O 1
ATOM 603 N N . LEU A 1 73 ? 20.204 -9.866 -21.855 1.00 76.00 73 LEU A N 1
ATOM 604 C CA . LEU A 1 73 ? 18.805 -9.857 -22.298 1.00 76.00 73 LE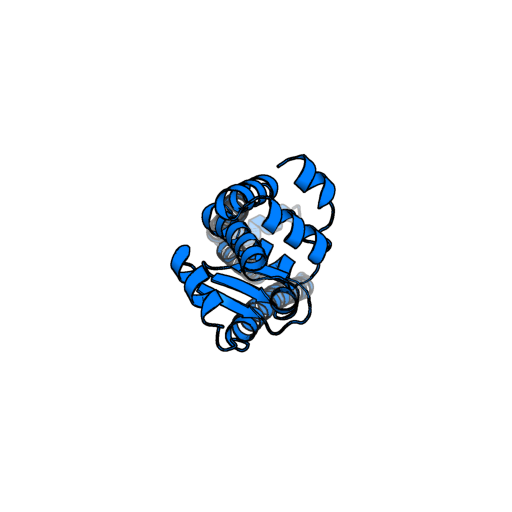U A CA 1
ATOM 605 C C . LEU A 1 73 ? 17.985 -10.914 -21.540 1.00 76.00 73 LEU A C 1
ATOM 607 O O . LEU A 1 73 ? 16.895 -10.616 -21.054 1.00 76.00 73 LEU A O 1
ATOM 611 N N . GLY A 1 74 ? 18.536 -12.122 -21.376 1.00 72.88 74 GLY A N 1
ATOM 612 C CA . GLY A 1 74 ? 17.919 -13.205 -20.612 1.00 72.88 74 GLY A CA 1
ATOM 613 C C . GLY A 1 74 ? 17.654 -12.829 -19.153 1.00 72.88 74 GLY A C 1
ATOM 614 O O . GLY A 1 74 ? 16.564 -13.091 -18.647 1.00 72.88 74 GLY A O 1
ATOM 615 N N . ILE A 1 75 ? 18.597 -12.149 -18.489 1.00 71.12 75 ILE A N 1
ATOM 616 C CA . ILE A 1 75 ? 18.421 -11.669 -17.107 1.00 71.12 75 ILE A CA 1
ATOM 617 C C . ILE A 1 75 ? 17.296 -10.626 -17.018 1.00 71.12 75 ILE A C 1
ATOM 619 O O . ILE A 1 75 ? 16.449 -10.717 -16.126 1.00 71.12 75 ILE A O 1
ATOM 623 N N . ILE A 1 76 ? 17.246 -9.655 -17.937 1.00 78.06 76 ILE A N 1
ATOM 624 C CA . ILE A 1 76 ? 16.195 -8.619 -17.943 1.00 78.06 76 ILE A CA 1
ATOM 625 C C . ILE A 1 76 ? 14.822 -9.230 -18.232 1.00 78.06 76 ILE A C 1
ATOM 627 O O . ILE A 1 76 ? 13.843 -8.921 -17.543 1.00 78.06 76 ILE A O 1
ATOM 631 N N . LEU A 1 77 ? 14.739 -10.128 -19.215 1.00 78.50 77 LEU A N 1
ATOM 632 C CA . LEU A 1 77 ? 13.504 -10.825 -19.557 1.00 78.50 77 LEU A CA 1
ATOM 633 C C . LEU A 1 77 ? 13.018 -11.686 -18.380 1.00 78.50 77 LEU A C 1
ATOM 635 O O . LEU A 1 77 ? 11.851 -11.626 -18.003 1.00 78.50 77 LEU A O 1
ATOM 639 N N . MET A 1 78 ? 13.922 -12.418 -17.725 1.00 70.62 78 MET A N 1
ATOM 640 C CA . MET A 1 78 ? 13.596 -13.189 -16.524 1.00 70.62 78 MET A CA 1
ATOM 641 C C . MET A 1 78 ? 13.094 -12.278 -15.394 1.00 70.62 78 MET A C 1
ATOM 643 O O . MET A 1 78 ? 12.086 -12.582 -14.757 1.00 70.62 78 MET A O 1
ATOM 647 N N . GLY A 1 79 ? 13.744 -11.131 -15.172 1.00 71.88 79 GLY A N 1
ATOM 648 C CA . GLY A 1 79 ? 13.332 -10.153 -14.163 1.00 71.88 79 GLY A CA 1
ATOM 649 C C . GLY A 1 79 ? 11.940 -9.571 -14.423 1.00 71.88 79 GLY A C 1
ATOM 650 O O . GLY A 1 79 ? 11.118 -9.497 -13.508 1.00 71.88 79 GLY A O 1
ATOM 651 N N . THR A 1 80 ? 11.640 -9.205 -15.671 1.00 75.88 80 THR A N 1
ATOM 652 C CA . THR A 1 80 ? 10.319 -8.677 -16.064 1.00 75.88 80 THR A CA 1
ATOM 653 C C . THR A 1 80 ? 9.221 -9.733 -15.931 1.00 75.88 80 THR A C 1
ATOM 655 O O . THR A 1 80 ? 8.170 -9.447 -15.350 1.00 75.88 80 THR A O 1
ATOM 658 N N . ILE A 1 81 ? 9.477 -10.968 -16.380 1.00 75.88 81 ILE A N 1
ATOM 659 C CA . ILE A 1 81 ? 8.557 -12.106 -16.234 1.00 75.88 81 ILE A CA 1
ATOM 660 C C . ILE A 1 81 ? 8.284 -12.391 -14.754 1.00 75.88 81 ILE A C 1
ATOM 662 O O . ILE A 1 81 ? 7.123 -12.495 -14.354 1.00 75.88 81 ILE A O 1
ATOM 666 N N . LEU A 1 82 ? 9.327 -12.459 -13.923 1.00 70.69 82 LEU A N 1
ATOM 667 C CA . LEU A 1 82 ? 9.199 -12.726 -12.490 1.00 70.69 82 LEU A CA 1
ATOM 668 C C . LEU A 1 82 ? 8.367 -11.643 -11.786 1.00 70.69 82 LEU A C 1
ATOM 670 O O . LEU A 1 82 ? 7.450 -11.963 -11.028 1.00 70.69 82 LEU A O 1
ATOM 674 N N . LEU A 1 83 ? 8.614 -10.362 -12.081 1.00 73.06 83 LEU A N 1
ATOM 675 C CA . LEU A 1 83 ? 7.808 -9.254 -11.553 1.00 73.06 83 LEU A CA 1
ATOM 676 C C . LEU A 1 83 ? 6.342 -9.324 -12.021 1.00 73.06 83 LEU A C 1
ATOM 678 O O . LEU A 1 83 ? 5.426 -9.073 -11.230 1.00 73.06 83 LEU A O 1
ATOM 682 N N . GLY A 1 84 ? 6.107 -9.711 -13.278 1.00 74.06 84 GLY A N 1
ATOM 683 C CA . GLY A 1 84 ? 4.771 -9.958 -13.822 1.00 74.06 84 GLY A CA 1
ATOM 684 C C . GLY A 1 84 ? 4.035 -11.080 -13.083 1.00 74.06 84 GLY A C 1
ATOM 685 O O . GLY A 1 84 ? 2.900 -10.883 -12.638 1.00 74.06 84 GLY A O 1
ATOM 686 N N . PHE A 1 85 ? 4.698 -12.220 -12.867 1.00 73.31 85 PHE A N 1
ATOM 687 C CA . PHE A 1 85 ? 4.154 -13.342 -12.095 1.00 73.31 85 PHE A CA 1
ATOM 688 C C . PHE A 1 85 ? 3.817 -12.945 -10.662 1.00 73.31 85 PHE A C 1
ATOM 690 O O . PHE A 1 85 ? 2.737 -13.283 -10.180 1.00 73.31 85 PHE A O 1
ATOM 697 N N . VAL A 1 86 ? 4.684 -12.179 -9.996 1.00 69.25 86 VAL A N 1
ATOM 698 C CA . VAL A 1 86 ? 4.416 -11.673 -8.643 1.00 69.25 86 VAL A CA 1
ATOM 699 C C . VAL A 1 86 ? 3.143 -10.820 -8.624 1.00 69.25 86 VAL A C 1
ATOM 701 O O . VAL A 1 86 ? 2.292 -11.016 -7.757 1.00 69.25 86 VAL A O 1
ATOM 704 N N . LYS A 1 87 ? 2.948 -9.921 -9.599 1.00 71.50 87 LYS A N 1
ATOM 705 C CA . LYS A 1 87 ? 1.723 -9.106 -9.706 1.00 71.50 87 LYS A CA 1
ATOM 706 C C . LYS A 1 87 ? 0.473 -9.965 -9.913 1.00 71.50 87 LYS A C 1
ATOM 708 O O . LYS A 1 87 ? -0.539 -9.736 -9.249 1.00 71.50 87 LYS A O 1
ATOM 713 N N . ILE A 1 88 ? 0.532 -10.936 -10.826 1.00 75.25 88 ILE A N 1
ATOM 714 C CA . ILE A 1 88 ? -0.593 -11.836 -11.124 1.00 75.25 88 ILE A CA 1
ATOM 715 C C . ILE A 1 88 ? -0.932 -12.678 -9.892 1.00 75.25 88 ILE A C 1
ATOM 717 O O . ILE A 1 88 ? -2.091 -12.723 -9.481 1.00 75.25 88 ILE A O 1
ATOM 721 N N . TYR A 1 89 ? 0.077 -13.277 -9.260 1.00 73.44 89 TYR A N 1
ATOM 722 C CA . TYR A 1 89 ? -0.083 -14.071 -8.046 1.00 73.44 89 TYR A CA 1
ATOM 723 C C . TYR A 1 89 ? -0.715 -13.255 -6.915 1.00 73.44 89 TYR A C 1
ATOM 725 O O . TYR A 1 89 ? -1.657 -13.719 -6.274 1.00 73.44 89 TYR A O 1
ATOM 733 N N . LEU A 1 90 ? -0.249 -12.020 -6.698 1.00 66.50 90 LEU A N 1
ATOM 734 C CA . LEU A 1 90 ? -0.811 -11.132 -5.680 1.00 66.50 90 LEU A CA 1
ATOM 735 C C . LEU A 1 90 ? -2.277 -10.790 -5.957 1.00 66.50 90 LEU A C 1
ATOM 737 O O . LEU A 1 90 ? -3.089 -10.875 -5.039 1.00 66.50 90 LEU A O 1
ATOM 741 N N . ASN A 1 91 ? -2.631 -10.455 -7.201 1.00 68.12 91 ASN A N 1
ATOM 742 C CA . ASN A 1 91 ? -4.022 -10.165 -7.556 1.00 68.12 91 ASN A CA 1
ATOM 743 C C . ASN A 1 91 ? -4.921 -11.394 -7.345 1.00 68.12 91 ASN A C 1
ATOM 745 O O . ASN A 1 91 ? -5.976 -11.276 -6.728 1.00 68.12 91 ASN A O 1
ATOM 749 N N . LEU A 1 92 ? -4.482 -12.579 -7.785 1.00 72.44 92 LEU A N 1
ATOM 750 C CA . LEU A 1 92 ? -5.256 -13.814 -7.630 1.00 72.44 92 LEU A CA 1
ATOM 751 C C . LEU A 1 92 ? -5.420 -14.221 -6.162 1.00 72.44 92 LEU A C 1
ATOM 753 O O . LEU A 1 92 ? -6.490 -14.682 -5.769 1.00 72.44 92 LEU A O 1
ATOM 757 N N . LYS A 1 93 ? -4.378 -14.056 -5.339 1.00 66.56 93 LYS A N 1
ATOM 75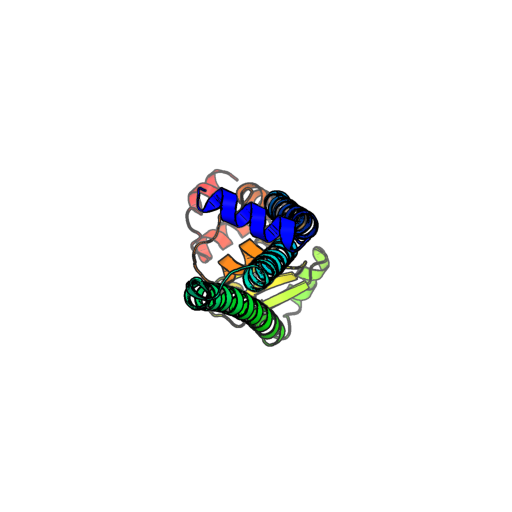8 C CA . LYS A 1 93 ? -4.427 -14.410 -3.914 1.00 66.56 93 LYS A CA 1
ATOM 759 C C . LYS A 1 93 ? -5.290 -13.440 -3.104 1.00 66.56 93 LYS A C 1
ATOM 761 O O . LYS A 1 93 ? -5.970 -13.876 -2.181 1.00 66.56 93 LYS A O 1
ATOM 766 N N . LEU A 1 94 ? -5.284 -12.151 -3.455 1.00 65.69 94 LEU A N 1
ATOM 767 C CA . LEU A 1 94 ? -6.110 -11.135 -2.792 1.00 65.69 94 LEU A CA 1
ATOM 768 C C . LEU A 1 94 ? -7.609 -11.311 -3.074 1.00 65.69 94 LEU A C 1
ATOM 770 O O . LEU A 1 94 ? -8.413 -11.018 -2.193 1.00 65.69 94 LEU A O 1
ATOM 774 N N . ASP A 1 95 ? -7.992 -11.796 -4.259 1.00 64.62 95 ASP A N 1
ATOM 775 C CA . ASP A 1 95 ? -9.408 -11.986 -4.612 1.00 64.62 95 ASP A CA 1
ATOM 776 C C . ASP A 1 95 ? -9.986 -13.350 -4.191 1.00 64.62 95 ASP A C 1
ATOM 778 O O . ASP A 1 95 ? -11.195 -13.458 -4.010 1.00 64.62 95 ASP A O 1
ATOM 782 N N . LYS A 1 96 ? -9.168 -14.396 -3.999 1.00 59.41 96 LYS A N 1
ATOM 783 C CA . LYS A 1 96 ? -9.681 -15.741 -3.661 1.00 59.41 96 LYS A CA 1
ATOM 784 C C . LYS A 1 96 ? -10.039 -15.950 -2.185 1.00 59.41 96 LYS A C 1
ATOM 786 O O . LYS A 1 96 ? -10.851 -16.820 -1.896 1.00 59.41 96 LYS A O 1
ATOM 791 N N . ASN A 1 97 ? -9.495 -15.155 -1.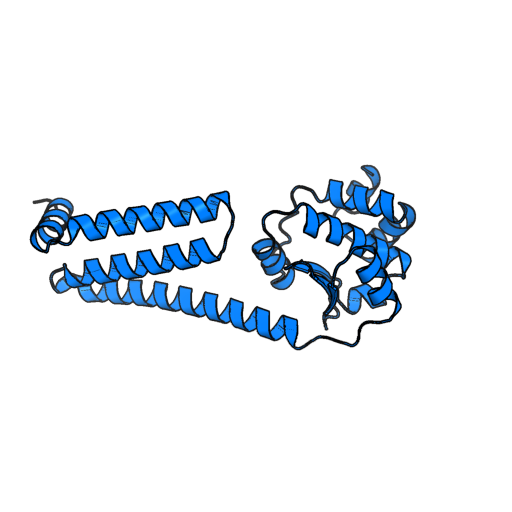263 1.00 57.97 97 ASN A N 1
ATOM 792 C CA . ASN A 1 97 ? -9.676 -15.357 0.184 1.00 57.97 97 ASN A CA 1
ATOM 793 C C . ASN A 1 97 ? -10.755 -14.445 0.798 1.00 57.97 97 ASN A C 1
ATOM 795 O O . ASN A 1 97 ? -10.620 -14.002 1.937 1.00 57.97 97 ASN A O 1
ATOM 799 N N . ILE A 1 98 ? -11.809 -14.123 0.044 1.00 61.25 98 ILE A N 1
ATOM 800 C CA . ILE A 1 98 ? -12.863 -13.213 0.506 1.00 61.25 98 ILE A CA 1
ATOM 801 C C . ILE A 1 98 ? -13.882 -14.001 1.337 1.00 61.25 98 ILE A C 1
ATOM 803 O O . ILE A 1 98 ? -14.741 -14.701 0.803 1.00 61.25 98 ILE A O 1
ATOM 807 N N . PHE A 1 99 ? -13.791 -13.869 2.659 1.00 71.88 99 PHE A N 1
ATOM 808 C CA . PHE A 1 99 ? -14.818 -14.348 3.584 1.00 71.88 99 PHE A CA 1
ATOM 809 C C . PHE A 1 99 ? -16.066 -13.460 3.537 1.00 71.88 99 PHE A C 1
ATOM 811 O O . PHE A 1 99 ? -15.989 -12.269 3.221 1.00 71.88 99 PHE A O 1
ATOM 818 N N . LYS A 1 100 ? -17.227 -14.028 3.898 1.00 76.88 100 LYS A N 1
ATOM 819 C CA . LYS A 1 100 ? -18.447 -13.238 4.117 1.00 76.88 100 LYS A CA 1
ATOM 820 C C . LYS A 1 100 ? -18.177 -12.203 5.207 1.00 76.88 100 LYS A C 1
ATOM 822 O O . LYS A 1 100 ? -17.816 -12.554 6.327 1.00 76.88 100 LYS A O 1
ATOM 827 N N . LEU A 1 101 ? -18.354 -10.935 4.854 1.00 80.88 101 LEU A N 1
ATOM 828 C CA . LEU A 1 101 ? -18.116 -9.815 5.748 1.00 80.88 101 LEU A CA 1
ATOM 829 C C . LEU A 1 101 ? -19.188 -9.806 6.861 1.00 80.88 101 LEU A C 1
ATOM 831 O O . LEU A 1 101 ? -20.380 -9.825 6.542 1.00 80.88 101 LEU A O 1
ATOM 835 N N . PRO A 1 102 ? -18.809 -9.767 8.151 1.00 87.12 102 PRO A N 1
ATOM 836 C CA . PRO A 1 102 ? -19.728 -9.480 9.245 1.00 87.12 102 PRO A CA 1
ATOM 837 C C . PRO A 1 102 ? -20.525 -8.200 8.973 1.00 87.12 102 PRO A C 1
ATOM 839 O O . PRO A 1 102 ? -19.971 -7.215 8.481 1.00 87.12 102 PRO A O 1
ATOM 842 N N . THR A 1 103 ? -21.807 -8.184 9.340 1.00 89.25 103 THR A N 1
ATOM 843 C CA . THR A 1 103 ? -22.716 -7.045 9.103 1.00 89.25 103 THR A CA 1
ATOM 844 C C . THR A 1 103 ? -22.149 -5.725 9.622 1.00 89.25 103 THR A C 1
ATOM 846 O O . THR A 1 103 ? -22.126 -4.743 8.887 1.00 89.25 103 THR A O 1
ATOM 849 N N . PHE A 1 104 ? -21.562 -5.729 10.823 1.00 92.75 104 PHE A N 1
ATOM 850 C CA . PHE A 1 104 ? -20.976 -4.522 11.412 1.00 92.75 104 PHE A CA 1
ATOM 851 C C . PHE A 1 104 ? -19.831 -3.926 10.572 1.00 92.75 104 PHE A C 1
ATOM 853 O O . PHE A 1 104 ? -19.697 -2.708 10.501 1.00 92.75 104 PHE A O 1
ATOM 860 N N . LEU A 1 105 ? -19.015 -4.756 9.907 1.00 91.94 105 LEU A N 1
ATOM 861 C CA . LEU A 1 105 ? -17.953 -4.268 9.022 1.00 91.94 105 LEU A CA 1
ATOM 862 C C . LEU A 1 105 ? -18.533 -3.690 7.731 1.00 91.94 105 LEU A C 1
ATOM 864 O O . LEU A 1 105 ? -17.996 -2.715 7.211 1.00 91.94 105 LEU A O 1
ATOM 868 N N . SER A 1 106 ? -19.644 -4.241 7.234 1.00 91.69 106 SER A N 1
ATOM 869 C CA . SER A 1 106 ? -20.343 -3.653 6.090 1.00 91.69 106 SER A CA 1
ATOM 870 C C . SER A 1 106 ? -20.885 -2.263 6.417 1.00 91.69 106 SER A C 1
ATOM 872 O O . SER A 1 106 ? -20.778 -1.370 5.577 1.00 91.69 106 SER A O 1
ATOM 874 N N . ASP A 1 107 ? -21.428 -2.063 7.618 1.00 94.19 107 ASP A N 1
ATOM 875 C CA . ASP A 1 107 ? -21.958 -0.766 8.052 1.00 94.19 107 ASP A CA 1
ATOM 876 C C . ASP A 1 107 ? -20.839 0.269 8.211 1.00 94.19 107 ASP A C 1
ATOM 878 O O . ASP A 1 107 ? -20.965 1.413 7.769 1.00 94.19 107 ASP A O 1
ATOM 882 N N . ILE A 1 108 ? -19.700 -0.160 8.763 1.00 94.19 108 ILE A N 1
ATOM 883 C CA . ILE A 1 108 ? -18.490 0.659 8.852 1.00 94.19 108 ILE A CA 1
ATOM 884 C C . ILE A 1 108 ? -17.983 1.046 7.451 1.00 94.19 108 ILE A C 1
ATOM 886 O O . ILE A 1 108 ? -17.668 2.212 7.215 1.00 94.19 108 ILE A O 1
ATOM 890 N N . GLY A 1 109 ? -17.929 0.096 6.512 1.00 92.56 109 GLY A N 1
ATOM 891 C CA . GLY A 1 109 ? -17.512 0.359 5.132 1.00 92.56 109 GLY A CA 1
ATOM 892 C C . GLY A 1 109 ? -18.416 1.372 4.430 1.00 92.56 109 GLY A C 1
ATOM 893 O O . GLY A 1 109 ? -17.927 2.328 3.830 1.00 92.56 109 GLY A O 1
ATOM 894 N N . LYS A 1 110 ? -19.740 1.235 4.594 1.00 94.25 110 LYS A N 1
ATOM 895 C CA . LYS A 1 110 ? -20.731 2.188 4.066 1.00 94.25 110 LYS A CA 1
ATOM 896 C C . LYS A 1 110 ? -20.566 3.591 4.647 1.00 94.25 110 LYS A C 1
ATOM 898 O O . LYS A 1 110 ? -20.707 4.560 3.911 1.00 94.25 110 LYS A O 1
ATOM 903 N N . HIS A 1 111 ? -20.246 3.712 5.937 1.00 94.75 111 HIS A N 1
ATOM 904 C CA . HIS A 1 111 ? -20.062 5.014 6.585 1.00 94.75 111 HIS A CA 1
ATOM 905 C C . HIS A 1 111 ? -18.950 5.860 5.938 1.00 94.75 111 HIS A C 1
ATOM 907 O O . HIS A 1 111 ? -19.054 7.085 5.908 1.00 94.75 111 HIS A O 1
ATOM 913 N N . TRP A 1 112 ? -17.909 5.220 5.395 1.00 94.06 112 TRP A N 1
ATOM 914 C CA . TRP A 1 112 ? -16.780 5.898 4.748 1.00 94.06 112 TRP A CA 1
ATOM 915 C C . TRP A 1 112 ? -16.693 5.712 3.232 1.00 94.06 112 TRP A C 1
ATOM 917 O O . TRP A 1 112 ? -15.726 6.192 2.641 1.00 94.06 112 TRP A O 1
ATOM 927 N N . ASP A 1 113 ? -17.686 5.064 2.619 1.00 94.75 113 ASP A N 1
ATOM 928 C CA . ASP A 1 113 ? -17.711 4.721 1.191 1.00 94.75 113 ASP A CA 1
ATOM 929 C C . ASP A 1 113 ? -16.470 3.916 0.740 1.00 94.75 113 ASP A C 1
ATOM 931 O O . ASP A 1 113 ? -15.789 4.228 -0.239 1.00 94.75 113 ASP A O 1
ATOM 935 N N . VAL A 1 114 ? -16.127 2.878 1.514 1.00 91.94 114 VAL A N 1
ATOM 936 C CA . VAL A 1 114 ? -14.973 1.997 1.263 1.00 91.94 114 VAL A CA 1
ATOM 937 C C . VAL A 1 114 ? -15.363 0.520 1.334 1.00 91.94 114 VAL A C 1
ATOM 939 O O . VAL A 1 114 ? -16.111 0.096 2.215 1.00 91.94 114 VAL A O 1
ATOM 942 N N . ASP A 1 115 ? -14.819 -0.288 0.420 1.00 92.06 115 ASP A N 1
ATOM 943 C CA . ASP A 1 115 ? -15.006 -1.747 0.416 1.00 92.06 115 ASP A CA 1
ATOM 944 C C . ASP A 1 115 ? -14.032 -2.393 1.414 1.00 92.06 115 ASP A C 1
ATOM 946 O O . ASP A 1 115 ? -12.811 -2.340 1.234 1.00 92.06 115 ASP A O 1
ATOM 950 N N . ILE A 1 116 ? -14.564 -2.974 2.490 1.00 93.00 116 ILE A N 1
ATOM 951 C CA . ILE A 1 116 ? -13.773 -3.665 3.512 1.00 93.00 116 ILE A CA 1
ATOM 952 C C . ILE A 1 116 ? -13.748 -5.156 3.194 1.00 93.00 116 ILE A C 1
ATOM 954 O O . ILE A 1 116 ? -14.786 -5.796 3.045 1.00 93.00 116 ILE A O 1
ATOM 958 N N . ARG A 1 117 ? -12.548 -5.728 3.142 1.00 91.44 117 ARG A N 1
ATOM 959 C CA . ARG A 1 117 ? -12.311 -7.143 2.866 1.00 91.44 117 ARG A CA 1
ATOM 960 C C . ARG A 1 117 ? -11.550 -7.795 4.004 1.00 91.44 117 ARG A C 1
ATOM 962 O O . ARG A 1 117 ? -10.665 -7.187 4.603 1.00 91.44 117 ARG A O 1
ATOM 969 N N . ILE A 1 118 ? -11.875 -9.054 4.270 1.00 90.56 118 ILE A N 1
ATOM 970 C CA . ILE A 1 118 ? -11.188 -9.853 5.282 1.00 90.56 118 ILE A CA 1
ATOM 971 C C . ILE A 1 118 ? -10.098 -10.679 4.612 1.00 90.56 118 ILE A C 1
ATOM 973 O O . ILE A 1 118 ? -10.330 -11.301 3.579 1.00 90.56 118 ILE A O 1
ATOM 977 N N . LEU A 1 119 ? -8.911 -10.681 5.211 1.00 87.31 119 LEU A N 1
ATOM 978 C CA . LEU A 1 119 ? -7.801 -11.538 4.832 1.00 87.31 119 LEU A CA 1
ATOM 979 C C . LEU A 1 119 ? -7.704 -12.725 5.775 1.00 87.31 119 LEU A C 1
ATOM 981 O O . LEU A 1 119 ? -7.594 -12.549 6.991 1.00 87.31 119 LEU A O 1
ATOM 985 N N . ASP A 1 120 ? -7.625 -13.913 5.185 1.00 85.81 120 ASP A N 1
ATOM 986 C CA . ASP A 1 120 ? -7.323 -15.150 5.894 1.00 85.81 120 ASP A CA 1
ATOM 987 C C . ASP A 1 120 ? -5.873 -15.166 6.392 1.00 85.81 120 ASP A C 1
ATOM 989 O O . ASP A 1 120 ? -4.942 -15.647 5.737 1.00 85.81 120 ASP A O 1
ATOM 993 N N . SER A 1 121 ? -5.641 -14.497 7.513 1.00 83.69 121 SER A N 1
ATOM 994 C CA . SER A 1 121 ? -4.337 -14.422 8.141 1.00 83.69 121 SER A CA 1
ATOM 995 C C . SER A 1 121 ? -4.491 -14.192 9.633 1.00 83.69 121 SER A C 1
ATOM 997 O O . SER A 1 121 ? -5.127 -13.234 10.068 1.00 83.69 121 SER A O 1
ATOM 999 N N . GLN A 1 122 ? -3.816 -15.028 10.414 1.00 88.12 122 GLN A N 1
ATOM 1000 C CA . GLN A 1 122 ? -3.703 -14.864 11.865 1.00 88.12 122 GLN A CA 1
ATOM 1001 C C . GLN A 1 122 ? -2.712 -13.758 12.263 1.00 88.12 122 GLN A C 1
ATOM 1003 O O . GLN A 1 122 ? -2.609 -13.370 13.423 1.00 88.12 122 GLN A O 1
ATOM 1008 N N . ARG A 1 123 ? -1.970 -13.202 11.296 1.00 87.12 123 ARG A N 1
ATOM 1009 C CA . ARG A 1 123 ? -1.105 -12.046 11.546 1.00 87.12 123 ARG A CA 1
ATOM 1010 C C . ARG A 1 123 ? -1.972 -10.805 11.681 1.00 87.12 123 ARG A C 1
ATOM 1012 O O . ARG A 1 123 ? -2.739 -10.508 10.775 1.00 87.12 123 ARG A O 1
ATOM 1019 N N . ILE A 1 124 ? -1.793 -10.047 12.754 1.00 90.06 124 ILE A N 1
ATOM 1020 C CA . ILE A 1 124 ? -2.474 -8.771 12.992 1.00 90.06 124 ILE A CA 1
ATOM 1021 C C . ILE A 1 124 ? -2.022 -7.751 11.938 1.00 90.06 124 ILE A C 1
ATOM 1023 O O . ILE A 1 124 ? -0.885 -7.277 11.978 1.00 90.06 124 ILE A O 1
ATOM 1027 N N . LYS A 1 125 ? -2.880 -7.454 10.958 1.00 88.69 125 LYS A N 1
ATOM 1028 C CA . LYS A 1 125 ? -2.568 -6.561 9.838 1.00 88.69 125 LYS A CA 1
ATOM 1029 C C . LYS A 1 125 ? -3.819 -5.833 9.352 1.00 88.69 125 LYS A C 1
ATOM 1031 O O . LYS A 1 125 ? -4.868 -6.446 9.171 1.00 88.69 125 LYS A O 1
ATOM 1036 N N . ALA A 1 126 ? -3.650 -4.552 9.057 1.00 90.38 126 ALA A N 1
ATOM 1037 C CA . ALA A 1 126 ? -4.563 -3.757 8.252 1.00 90.38 126 ALA A CA 1
ATOM 1038 C C . ALA A 1 126 ? -3.753 -3.038 7.167 1.00 90.38 126 ALA A C 1
ATOM 1040 O O . ALA A 1 126 ? -2.585 -2.711 7.390 1.00 90.38 126 ALA A O 1
ATOM 1041 N N . PHE A 1 127 ? -4.333 -2.870 5.981 1.00 88.31 127 PHE A N 1
ATOM 1042 C CA . PHE A 1 127 ? -3.787 -1.985 4.953 1.00 88.31 127 PHE A CA 1
ATOM 1043 C C . PHE A 1 127 ? -4.859 -1.595 3.940 1.00 88.31 127 PHE A C 1
ATOM 1045 O O . PHE A 1 127 ? -5.804 -2.347 3.688 1.00 88.31 127 PHE A O 1
ATOM 1052 N N . ALA A 1 128 ? -4.661 -0.459 3.281 1.00 86.69 128 ALA A N 1
ATOM 1053 C CA . ALA A 1 128 ? -5.545 0.005 2.225 1.00 86.69 128 ALA A CA 1
ATOM 1054 C C . ALA A 1 128 ? -4.928 -0.084 0.816 1.00 86.69 128 ALA A C 1
ATOM 1056 O O . ALA A 1 128 ? -3.807 0.367 0.571 1.00 86.69 128 ALA A O 1
ATOM 1057 N N . TYR A 1 129 ? -5.683 -0.625 -0.146 1.00 81.75 129 TYR A N 1
ATOM 1058 C CA . TYR A 1 129 ? -5.264 -0.793 -1.541 1.00 81.75 129 TYR A CA 1
ATOM 1059 C C . TYR A 1 129 ? -6.437 -0.646 -2.519 1.00 81.75 129 TYR A C 1
ATOM 1061 O O . TYR A 1 129 ? -7.481 -1.264 -2.342 1.00 81.75 129 TYR A O 1
ATOM 1069 N N . LYS A 1 130 ? -6.259 0.138 -3.595 1.00 78.12 130 LYS A N 1
ATOM 1070 C CA . LYS A 1 130 ? -7.261 0.339 -4.671 1.00 78.12 130 LYS A CA 1
ATOM 1071 C C . LYS A 1 130 ? -8.684 0.659 -4.167 1.00 78.12 130 LYS A C 1
ATOM 1073 O O . LYS A 1 130 ? -9.651 0.084 -4.651 1.00 78.12 130 LYS A O 1
ATOM 1078 N N . ASN A 1 131 ? -8.799 1.590 -3.217 1.00 84.19 131 ASN A N 1
ATOM 1079 C CA . ASN A 1 131 ? -10.072 1.979 -2.584 1.00 84.19 131 ASN A CA 1
ATOM 1080 C C . ASN A 1 131 ? -10.750 0.870 -1.759 1.00 84.19 131 ASN A C 1
ATOM 1082 O O . ASN A 1 131 ? -11.951 0.910 -1.512 1.00 84.19 131 ASN A O 1
ATOM 1086 N N . LYS A 1 132 ? -9.972 -0.131 -1.348 1.00 88.12 132 LYS A N 1
ATOM 1087 C CA . LYS A 1 132 ? -10.410 -1.229 -0.493 1.00 88.12 132 LYS A CA 1
ATOM 1088 C C . LYS A 1 132 ? -9.540 -1.265 0.751 1.00 88.12 132 LYS A C 1
ATOM 1090 O O . LYS A 1 132 ? -8.344 -0.978 0.665 1.00 88.12 132 LYS A O 1
ATOM 1095 N N . ILE A 1 133 ? -10.119 -1.626 1.885 1.00 91.19 133 ILE A N 1
ATOM 1096 C CA . ILE A 1 133 ? -9.400 -1.810 3.146 1.00 91.19 133 ILE A CA 1
ATOM 1097 C C . ILE A 1 133 ? -9.384 -3.296 3.450 1.00 91.19 133 ILE A C 1
ATOM 1099 O O . ILE A 1 133 ? -10.423 -3.947 3.454 1.00 91.19 133 ILE A O 1
ATOM 1103 N N . TYR A 1 134 ? -8.200 -3.836 3.693 1.00 91.06 134 TYR A N 1
ATOM 1104 C CA . TYR A 1 134 ? -8.006 -5.236 4.016 1.00 91.06 134 TYR A CA 1
ATOM 1105 C C . TYR A 1 134 ? -7.696 -5.363 5.500 1.00 91.06 134 TYR A C 1
ATOM 1107 O O . TYR A 1 134 ? -6.719 -4.787 5.977 1.00 91.06 134 TYR A O 1
ATOM 1115 N N . LEU A 1 135 ? -8.517 -6.125 6.217 1.00 92.50 135 LEU A N 1
ATOM 1116 C CA . LEU A 1 135 ? -8.343 -6.432 7.634 1.00 92.50 135 LEU A CA 1
ATOM 1117 C C . LEU A 1 135 ? -8.065 -7.922 7.785 1.00 92.50 135 LEU A C 1
ATOM 1119 O O . LEU A 1 135 ? -8.775 -8.745 7.214 1.00 92.50 135 LEU A O 1
ATOM 1123 N N . SER A 1 136 ? -7.041 -8.296 8.539 1.00 91.88 136 SER A N 1
ATOM 1124 C CA . SER A 1 136 ? -6.796 -9.706 8.825 1.00 91.88 136 SER A CA 1
ATOM 1125 C C . SER A 1 136 ? -7.729 -10.251 9.907 1.00 91.88 136 SER A C 1
ATOM 1127 O O . SER A 1 136 ? -8.147 -9.517 10.804 1.00 91.88 136 SER A O 1
ATOM 1129 N N . ILE A 1 137 ? -8.020 -11.554 9.852 1.00 91.81 137 ILE A N 1
ATOM 1130 C CA . ILE A 1 137 ? -8.812 -12.250 10.881 1.00 91.81 137 ILE A CA 1
ATOM 1131 C C . ILE A 1 137 ? -8.207 -12.032 12.274 1.00 91.81 137 ILE A C 1
ATOM 1133 O O . ILE A 1 137 ? -8.918 -11.609 13.181 1.00 91.81 137 ILE A O 1
ATOM 1137 N N . GLY A 1 138 ? -6.886 -12.182 12.423 1.00 91.56 138 GLY A N 1
ATOM 1138 C CA . GLY A 1 138 ? -6.225 -11.991 13.721 1.00 91.56 138 GLY A CA 1
ATOM 1139 C C . GLY A 1 138 ? -6.324 -10.562 14.281 1.00 91.56 138 GLY A C 1
ATOM 1140 O O . GLY A 1 138 ? -6.201 -10.365 15.488 1.00 91.56 138 GLY A O 1
ATOM 1141 N N . LEU A 1 139 ? -6.553 -9.548 13.433 1.00 94.88 139 LEU A N 1
ATOM 1142 C CA . LEU A 1 139 ? -6.841 -8.184 13.889 1.00 94.88 139 LEU A CA 1
ATOM 1143 C C . LEU A 1 139 ? -8.287 -8.053 14.378 1.00 94.88 139 LEU A C 1
ATOM 1145 O O . LEU A 1 139 ? -8.521 -7.439 15.415 1.00 94.88 139 LEU A O 1
ATOM 1149 N N . ILE A 1 140 ? -9.239 -8.643 13.652 1.00 95.00 140 ILE A N 1
ATOM 1150 C CA . ILE A 1 140 ? -10.670 -8.602 13.987 1.00 95.00 140 ILE A CA 1
ATOM 1151 C C . ILE A 1 140 ? -10.954 -9.366 15.285 1.00 95.00 140 ILE A C 1
ATOM 1153 O O . ILE A 1 140 ? -11.726 -8.892 16.107 1.00 95.00 140 ILE A O 1
ATOM 1157 N N . GLU A 1 141 ? -10.314 -10.516 15.497 1.00 94.81 141 GLU A N 1
ATOM 1158 C CA . GLU A 1 141 ? -10.503 -11.341 16.701 1.00 94.81 141 GLU A CA 1
ATOM 1159 C C . GLU A 1 141 ? -9.956 -10.686 17.977 1.00 94.81 141 GLU A C 1
ATOM 1161 O O . GLU A 1 141 ? -10.384 -11.014 19.082 1.00 94.81 141 GLU A O 1
ATOM 1166 N N . ARG A 1 142 ? -9.000 -9.762 17.838 1.00 95.88 142 ARG A N 1
ATOM 1167 C CA . ARG A 1 142 ? -8.294 -9.148 18.970 1.00 95.88 142 ARG A CA 1
ATOM 1168 C C . ARG A 1 142 ? -8.839 -7.779 19.366 1.00 95.88 142 ARG A C 1
ATOM 1170 O O . ARG A 1 142 ? -8.537 -7.311 20.463 1.00 95.88 142 ARG A O 1
ATOM 1177 N N . LEU A 1 143 ? -9.587 -7.131 18.480 1.00 96.75 143 LEU A N 1
ATOM 1178 C CA . LEU A 1 143 ? -10.100 -5.780 18.672 1.00 96.75 143 LEU A CA 1
ATOM 1179 C C . LEU A 1 143 ? -11.615 -5.769 18.857 1.00 96.75 143 LEU A C 1
ATOM 1181 O O . LEU A 1 143 ? -12.353 -6.550 18.262 1.00 96.75 143 LEU A O 1
ATOM 1185 N N . GLU A 1 144 ? -12.084 -4.819 19.652 1.00 96.75 144 GLU A N 1
ATOM 1186 C CA . GLU A 1 144 ? -13.504 -4.525 19.802 1.00 96.75 144 GLU A CA 1
ATOM 1187 C C . GLU A 1 144 ? -14.026 -3.699 18.622 1.00 96.75 144 GLU A C 1
ATOM 1189 O O . GLU A 1 144 ? -13.264 -3.096 17.865 1.00 96.75 144 GLU A O 1
ATOM 1194 N N . LYS A 1 145 ? -15.351 -3.637 18.456 1.00 96.25 145 LYS A N 1
ATOM 1195 C CA . LYS A 1 145 ? -15.985 -2.970 17.304 1.00 96.25 145 LYS A CA 1
ATOM 1196 C C . LYS A 1 145 ? -15.532 -1.515 17.135 1.00 96.25 145 LYS A C 1
ATOM 1198 O O . LYS A 1 145 ? -15.237 -1.099 16.015 1.00 96.25 145 LYS A O 1
ATOM 1203 N N . ASP A 1 146 ? -15.438 -0.765 18.229 1.00 96.69 146 ASP A N 1
ATOM 1204 C CA . ASP A 1 146 ? -15.031 0.643 18.195 1.00 96.69 146 ASP A CA 1
ATOM 1205 C C . ASP A 1 146 ? -13.527 0.818 17.940 1.00 96.69 146 ASP A C 1
ATOM 1207 O O . ASP A 1 146 ? -13.114 1.755 17.259 1.00 96.69 146 ASP A O 1
ATOM 1211 N N . GLU A 1 147 ? -12.706 -0.126 18.395 1.00 97.19 147 GLU A N 1
ATOM 1212 C CA . GLU A 1 147 ? -11.265 -0.164 18.120 1.00 97.19 147 GLU A CA 1
ATOM 1213 C C . GLU A 1 147 ? -10.990 -0.511 16.651 1.00 97.19 147 GLU A C 1
ATOM 1215 O O . GLU A 1 147 ? -10.152 0.115 16.000 1.00 97.19 147 GLU A O 1
ATOM 1220 N N . ILE A 1 148 ? -11.745 -1.463 16.088 1.00 96.75 148 ILE A N 1
ATOM 1221 C CA . ILE A 1 148 ? -11.722 -1.776 14.653 1.00 96.75 148 ILE A CA 1
ATOM 1222 C C . ILE A 1 148 ? -12.114 -0.534 13.856 1.00 96.75 148 ILE A C 1
ATOM 1224 O O . ILE A 1 148 ? -11.459 -0.201 12.869 1.00 96.75 148 ILE A O 1
ATOM 1228 N N . LYS A 1 149 ? -13.148 0.189 14.300 1.00 97.31 149 LYS A N 1
ATOM 1229 C CA . LYS A 1 149 ? -13.571 1.444 13.679 1.00 97.31 149 LYS A CA 1
ATOM 1230 C C . LYS A 1 149 ? -12.430 2.474 13.677 1.00 97.31 149 LYS A C 1
ATOM 1232 O O . LYS A 1 149 ? -12.239 3.136 12.657 1.00 97.31 149 LYS A O 1
ATOM 1237 N N . SER A 1 150 ? -11.633 2.572 14.749 1.00 97.00 150 SER A N 1
ATOM 1238 C CA . SER A 1 150 ? -10.429 3.425 14.798 1.00 97.00 150 SER A CA 1
ATOM 1239 C C . SER A 1 150 ? -9.369 3.012 13.778 1.00 97.00 150 SER A C 1
ATOM 1241 O O . SER A 1 150 ? -8.842 3.866 13.064 1.00 97.00 150 SER A O 1
ATOM 1243 N N . VAL A 1 151 ? -9.083 1.711 13.664 1.00 95.94 151 VAL A N 1
ATOM 1244 C CA . VAL A 1 151 ? -8.127 1.187 12.672 1.00 95.94 151 VAL A CA 1
ATOM 1245 C C . VAL A 1 151 ? -8.612 1.467 11.249 1.00 95.94 151 VAL A C 1
ATOM 1247 O O . VAL A 1 151 ? -7.843 1.935 10.414 1.00 95.94 151 VAL A O 1
ATOM 1250 N N . VAL A 1 152 ? -9.898 1.256 10.965 1.00 96.31 152 VAL A N 1
ATOM 1251 C CA . VAL A 1 152 ? -10.472 1.562 9.647 1.00 96.31 152 VAL A CA 1
ATOM 1252 C C . VAL A 1 152 ? -10.387 3.058 9.349 1.00 96.31 152 VAL A C 1
ATOM 1254 O O . VAL A 1 152 ? -9.985 3.423 8.249 1.00 96.31 152 VAL A O 1
ATOM 1257 N N . ALA A 1 153 ? -10.690 3.933 10.312 1.00 96.56 153 ALA A N 1
ATOM 1258 C CA . ALA A 1 153 ? -10.557 5.378 10.126 1.00 96.56 153 ALA A CA 1
ATOM 1259 C C . ALA A 1 153 ? -9.109 5.788 9.791 1.00 96.56 153 ALA A C 1
ATOM 1261 O O . ALA A 1 153 ? -8.897 6.610 8.897 1.00 96.56 153 ALA A O 1
ATOM 1262 N N . HIS A 1 154 ? -8.118 5.176 10.448 1.00 95.06 154 HIS A N 1
ATOM 1263 C CA . HIS A 1 154 ? -6.701 5.360 10.124 1.00 95.06 154 HIS A CA 1
ATOM 1264 C C . HIS A 1 154 ? -6.401 4.954 8.665 1.00 95.06 154 HIS A C 1
ATOM 1266 O O . HIS A 1 154 ? -5.805 5.722 7.912 1.00 95.06 154 HIS A O 1
ATOM 1272 N N . GLU A 1 155 ? -6.886 3.795 8.214 1.00 93.50 155 GLU A N 1
ATOM 1273 C CA . GLU A 1 155 ? -6.694 3.329 6.831 1.00 93.50 155 GLU A CA 1
ATOM 1274 C C . GLU A 1 155 ? -7.440 4.183 5.785 1.00 93.50 155 GLU A C 1
ATOM 1276 O O . GLU A 1 155 ? -6.932 4.424 4.685 1.00 93.50 155 GLU A O 1
ATOM 1281 N N . VAL A 1 156 ? -8.624 4.709 6.122 1.00 94.12 156 VAL A N 1
ATOM 1282 C CA . VAL A 1 156 ? -9.378 5.652 5.274 1.00 94.12 156 VAL A CA 1
ATOM 1283 C C . VAL A 1 156 ? -8.570 6.927 5.030 1.00 94.12 156 VAL A C 1
ATOM 1285 O O . VAL A 1 156 ? -8.583 7.460 3.915 1.00 94.12 156 VAL A O 1
ATOM 1288 N N . TYR A 1 157 ? -7.835 7.410 6.036 1.00 93.06 157 TYR A N 1
ATOM 1289 C CA . TYR A 1 157 ? -6.951 8.559 5.864 1.00 93.06 157 TYR A CA 1
ATOM 1290 C C . TYR A 1 157 ? -5.901 8.297 4.778 1.00 93.06 157 TYR A C 1
ATOM 1292 O O . TYR A 1 157 ? -5.741 9.114 3.863 1.00 93.06 157 TYR A O 1
ATOM 1300 N N . HIS A 1 158 ? -5.254 7.127 4.828 1.00 89.12 158 HIS A N 1
ATOM 1301 C CA . HIS A 1 158 ? -4.264 6.713 3.830 1.00 89.12 158 HIS A CA 1
ATOM 1302 C C . HIS A 1 158 ? -4.867 6.568 2.432 1.00 89.12 158 HIS A C 1
ATOM 1304 O O . HIS A 1 158 ? -4.225 6.947 1.452 1.00 89.12 158 HIS A O 1
ATOM 1310 N N . LEU A 1 159 ? -6.108 6.087 2.302 1.00 87.62 159 LEU A N 1
ATOM 1311 C CA . LEU A 1 159 ? -6.780 6.008 0.997 1.00 87.62 159 LEU A CA 1
ATOM 1312 C C . LEU A 1 159 ? -6.969 7.370 0.331 1.00 87.62 159 LEU A C 1
ATOM 1314 O O . LEU A 1 159 ? -6.836 7.463 -0.898 1.00 87.62 159 LEU A O 1
ATOM 1318 N N . LYS A 1 160 ? -7.282 8.390 1.136 1.00 88.69 160 LYS A N 1
ATOM 1319 C CA . LYS A 1 160 ? -7.571 9.753 0.678 1.00 88.69 160 LYS A CA 1
ATOM 1320 C C . LYS A 1 160 ? -6.305 10.563 0.399 1.00 88.69 160 LYS A C 1
ATOM 1322 O O . LYS A 1 160 ? -6.290 11.315 -0.568 1.00 88.69 160 LYS A O 1
ATOM 1327 N N . HIS A 1 161 ? -5.248 10.380 1.194 1.00 85.31 161 HIS A N 1
ATOM 1328 C CA . HIS A 1 161 ? -4.077 11.267 1.165 1.00 85.31 161 HIS A CA 1
ATOM 1329 C C . HIS A 1 161 ? -2.785 10.616 0.650 1.00 85.31 161 HIS A C 1
ATOM 1331 O O . HIS A 1 161 ? -1.842 11.334 0.331 1.00 85.31 161 HIS A O 1
ATOM 1337 N N . SER A 1 162 ? -2.704 9.284 0.524 1.00 68.88 162 SER A N 1
ATOM 1338 C CA . SER A 1 162 ? -1.441 8.624 0.166 1.00 68.88 162 SER A CA 1
ATOM 1339 C C . SER A 1 162 ? -1.251 8.455 -1.356 1.00 68.88 162 SER A C 1
ATOM 1341 O O . SER A 1 162 ? -2.042 7.755 -2.004 1.00 68.88 162 SER A O 1
ATOM 1343 N N . PRO A 1 163 ? -0.181 9.028 -1.954 1.00 56.91 163 PRO A N 1
ATOM 1344 C CA . PRO A 1 163 ? 0.035 9.022 -3.404 1.00 56.91 163 PRO A CA 1
ATOM 1345 C C . PRO A 1 163 ? 0.603 7.705 -3.964 1.00 56.91 163 PRO A C 1
ATOM 1347 O O . PRO A 1 163 ? 0.525 7.480 -5.168 1.00 56.91 163 PRO A O 1
ATOM 1350 N N . SER A 1 164 ? 1.149 6.795 -3.140 1.00 57.03 164 SER A N 1
ATOM 1351 C CA . SER A 1 164 ? 1.780 5.549 -3.621 1.00 57.03 164 SER A CA 1
ATOM 1352 C C . SER A 1 164 ? 1.110 4.285 -3.070 1.00 57.03 164 SER A C 1
ATOM 1354 O O . SER A 1 164 ? 1.673 3.583 -2.230 1.00 57.03 164 SER A O 1
ATOM 1356 N N . LYS A 1 165 ? -0.090 3.969 -3.572 1.00 61.00 165 LYS A N 1
ATOM 1357 C CA . LYS A 1 165 ? -0.942 2.861 -3.089 1.00 61.00 165 LYS A CA 1
ATOM 1358 C C . LYS A 1 165 ? -0.346 1.458 -3.304 1.00 61.00 165 LYS A C 1
ATOM 1360 O O . LYS A 1 165 ? -0.679 0.535 -2.571 1.00 61.00 165 LYS A O 1
ATOM 1365 N N . PHE A 1 166 ? 0.527 1.270 -4.297 1.00 54.88 166 PHE A N 1
ATOM 1366 C CA . PHE A 1 166 ? 1.061 -0.054 -4.654 1.00 54.88 166 PHE A CA 1
ATOM 1367 C C . PHE A 1 166 ? 2.283 -0.468 -3.822 1.00 54.88 166 PHE A C 1
ATOM 1369 O O . PHE A 1 166 ? 2.323 -1.583 -3.311 1.00 54.88 166 PHE A O 1
ATOM 1376 N N . LEU A 1 167 ? 3.266 0.427 -3.651 1.00 55.38 167 LEU A N 1
ATOM 1377 C CA . LEU A 1 167 ? 4.520 0.097 -2.961 1.00 55.38 167 LEU A CA 1
ATOM 1378 C C . LEU A 1 167 ? 4.300 -0.151 -1.460 1.00 55.38 167 LEU A C 1
ATOM 1380 O O . LEU A 1 167 ? 4.896 -1.064 -0.898 1.00 55.38 167 LEU A O 1
ATOM 1384 N N . SER A 1 168 ? 3.414 0.622 -0.823 1.00 55.38 168 SER A N 1
ATOM 1385 C CA . SER A 1 168 ? 3.026 0.415 0.577 1.00 55.38 168 SER A CA 1
ATOM 1386 C C . SER A 1 168 ? 2.307 -0.919 0.776 1.00 55.38 168 SER A C 1
ATOM 1388 O O . SER A 1 168 ? 2.656 -1.671 1.681 1.00 55.38 168 SER A O 1
ATOM 1390 N N . SER A 1 169 ? 1.374 -1.257 -0.117 1.00 56.16 169 SER A N 1
ATOM 1391 C CA . SER A 1 169 ? 0.641 -2.529 -0.089 1.00 56.16 169 SER A CA 1
ATOM 1392 C C . SER A 1 169 ? 1.562 -3.729 -0.326 1.00 56.16 169 SER A C 1
ATOM 1394 O O . SER A 1 169 ? 1.461 -4.741 0.363 1.00 56.16 169 SER A O 1
ATOM 1396 N N . PHE A 1 170 ? 2.514 -3.608 -1.256 1.00 54.22 170 PHE A N 1
ATOM 1397 C CA . PHE A 1 170 ? 3.507 -4.648 -1.530 1.00 54.22 170 PHE A CA 1
ATOM 1398 C C . PHE A 1 170 ? 4.418 -4.912 -0.322 1.00 54.22 170 PHE A C 1
ATOM 1400 O O . PHE A 1 170 ? 4.626 -6.069 0.048 1.00 54.22 170 PHE A O 1
ATOM 1407 N N . LEU A 1 171 ? 4.911 -3.859 0.339 1.00 58.31 171 LEU A N 1
ATOM 1408 C CA . LEU A 1 171 ? 5.724 -3.977 1.559 1.00 58.31 171 LEU A CA 1
ATOM 1409 C C . LEU A 1 171 ? 4.909 -4.508 2.754 1.00 58.31 171 LEU A C 1
ATOM 1411 O O . LEU A 1 171 ? 5.392 -5.357 3.505 1.00 58.31 171 LEU A O 1
ATOM 1415 N N . ALA A 1 172 ? 3.643 -4.095 2.893 1.00 56.56 172 ALA A N 1
ATOM 1416 C CA . ALA A 1 172 ? 2.745 -4.588 3.943 1.00 56.56 172 ALA A CA 1
ATOM 1417 C C . ALA A 1 172 ? 2.473 -6.101 3.819 1.00 56.56 172 ALA A C 1
ATOM 1419 O O . ALA A 1 172 ? 2.438 -6.832 4.822 1.00 56.56 172 ALA A O 1
ATOM 1420 N N . ILE A 1 173 ? 2.332 -6.598 2.585 1.00 57.34 173 ILE A N 1
ATOM 1421 C CA . ILE A 1 173 ? 2.133 -8.024 2.297 1.00 57.34 173 ILE A CA 1
ATOM 1422 C C . ILE A 1 173 ? 3.436 -8.813 2.502 1.00 57.34 173 ILE A C 1
ATOM 1424 O O . ILE A 1 173 ? 3.415 -9.848 3.170 1.00 57.34 173 ILE A O 1
ATOM 1428 N N . THR A 1 174 ? 4.571 -8.317 1.998 1.00 50.03 174 THR A N 1
ATOM 1429 C CA . THR A 1 174 ? 5.846 -9.065 1.960 1.00 50.03 174 THR A CA 1
ATOM 1430 C C . THR A 1 174 ? 6.635 -9.078 3.274 1.00 50.03 174 THR A C 1
ATOM 1432 O O . THR A 1 174 ? 7.653 -9.757 3.359 1.00 50.03 174 THR A O 1
ATOM 1435 N N . SER A 1 175 ? 6.165 -8.416 4.340 1.00 46.75 175 SER A N 1
ATOM 1436 C CA . SER A 1 175 ? 6.802 -8.376 5.678 1.00 46.75 175 SER A CA 1
ATOM 1437 C C . SER A 1 175 ? 8.197 -7.742 5.746 1.00 46.75 175 SER A C 1
ATOM 1439 O O . SER A 1 175 ? 8.724 -7.556 6.841 1.00 46.75 175 SER A O 1
ATOM 1441 N N . LEU A 1 176 ? 8.763 -7.337 4.609 1.00 34.72 176 LEU A N 1
ATOM 1442 C CA . LEU A 1 176 ? 10.012 -6.596 4.532 1.00 34.72 176 LEU A CA 1
ATOM 1443 C C . LEU A 1 176 ? 9.707 -5.118 4.771 1.00 34.72 176 LEU A C 1
ATOM 1445 O O . LEU A 1 176 ? 9.552 -4.339 3.842 1.00 34.72 176 LEU A O 1
ATOM 1449 N N . THR A 1 177 ? 9.590 -4.774 6.052 1.00 38.97 177 THR A N 1
ATOM 1450 C CA . THR A 1 177 ? 9.646 -3.407 6.585 1.00 38.97 177 THR A CA 1
ATOM 1451 C C . THR A 1 177 ? 8.541 -2.466 6.088 1.00 38.97 177 THR A C 1
ATOM 1453 O O . THR A 1 177 ? 8.551 -1.965 4.965 1.00 38.97 177 THR A O 1
ATOM 1456 N N . PHE A 1 178 ? 7.606 -2.134 6.987 1.00 45.44 178 PHE A N 1
ATOM 1457 C CA . PHE A 1 178 ? 6.679 -1.021 6.791 1.00 45.44 178 PHE A CA 1
ATOM 1458 C C . PHE A 1 178 ? 7.483 0.240 6.475 1.00 45.44 178 PHE A C 1
ATOM 1460 O O . PHE A 1 178 ? 8.175 0.789 7.337 1.00 45.44 178 PHE A O 1
ATOM 1467 N N . LYS A 1 179 ? 7.400 0.717 5.233 1.00 45.28 179 LYS A N 1
ATOM 1468 C CA . LYS A 1 179 ? 7.817 2.078 4.932 1.00 45.28 179 LYS A CA 1
ATOM 1469 C C . LYS A 1 179 ? 6.802 2.971 5.632 1.00 45.28 179 LYS A C 1
ATOM 1471 O O . LYS A 1 179 ? 5.683 3.099 5.150 1.00 45.28 179 LYS A O 1
ATOM 1476 N N . ARG A 1 180 ? 7.194 3.487 6.803 1.00 52.53 180 ARG A N 1
ATOM 1477 C CA . ARG A 1 180 ? 6.439 4.437 7.629 1.00 52.53 180 ARG A CA 1
ATOM 1478 C C . ARG A 1 180 ? 5.780 5.434 6.679 1.00 52.53 180 ARG A C 1
ATOM 1480 O O . ARG A 1 180 ? 6.506 6.102 5.931 1.00 52.53 180 ARG A O 1
ATOM 1487 N N . PHE A 1 181 ? 4.445 5.469 6.621 1.00 59.31 181 PHE A N 1
ATOM 1488 C CA . PHE A 1 181 ? 3.802 6.501 5.821 1.00 59.31 181 PHE A CA 1
ATOM 1489 C C . PHE A 1 181 ? 4.312 7.847 6.341 1.00 59.31 181 PHE A C 1
ATOM 1491 O O . PHE A 1 181 ? 4.525 8.031 7.542 1.00 59.31 181 PHE A O 1
ATOM 1498 N N . ARG A 1 182 ? 4.587 8.785 5.433 1.00 63.97 182 ARG A N 1
ATOM 1499 C CA . ARG A 1 182 ? 5.107 10.101 5.830 1.00 63.97 182 ARG A CA 1
ATOM 1500 C C . ARG A 1 182 ? 4.144 10.807 6.803 1.00 63.97 182 ARG A C 1
ATOM 1502 O O . ARG A 1 182 ? 4.597 11.585 7.635 1.00 63.97 182 ARG A O 1
ATOM 1509 N N . ASP A 1 183 ? 2.869 10.411 6.760 1.00 81.06 183 ASP A N 1
ATOM 1510 C CA . ASP A 1 183 ? 1.752 11.050 7.448 1.00 81.06 183 ASP A CA 1
ATOM 1511 C C . ASP A 1 183 ? 1.039 10.129 8.467 1.00 81.06 183 ASP A C 1
ATOM 1513 O O . ASP A 1 183 ? -0.137 10.331 8.759 1.00 81.06 183 ASP A O 1
ATOM 1517 N N . GLU A 1 184 ? 1.730 9.133 9.048 1.00 86.56 184 GLU A N 1
ATOM 1518 C CA . GLU A 1 184 ? 1.187 8.261 10.124 1.00 86.56 184 GLU A CA 1
ATOM 1519 C C . GLU A 1 184 ? 0.527 9.056 11.259 1.00 86.56 184 GLU A C 1
ATOM 1521 O O . GLU A 1 184 ? -0.555 8.719 11.727 1.00 86.56 184 GLU A O 1
ATOM 1526 N N . TYR A 1 185 ? 1.163 10.155 11.669 1.00 89.75 185 TYR A N 1
ATOM 1527 C CA . TYR A 1 185 ? 0.657 11.017 12.733 1.00 89.75 185 TYR A CA 1
ATOM 1528 C C . TYR A 1 185 ? -0.678 11.682 12.365 1.00 89.75 185 TYR A C 1
ATOM 1530 O O . TYR A 1 185 ? -1.576 11.800 13.196 1.00 89.75 185 TYR A O 1
ATOM 1538 N N . GLN A 1 186 ? -0.835 12.102 11.107 1.00 91.94 186 GLN A N 1
ATOM 1539 C CA . GLN A 1 186 ? -2.083 12.711 10.647 1.00 91.94 186 GLN A CA 1
ATOM 1540 C C . GLN A 1 186 ? -3.199 11.666 10.548 1.00 91.94 186 GLN A C 1
ATOM 1542 O O . GLN A 1 186 ? -4.336 11.961 10.918 1.00 91.94 186 GLN A O 1
ATOM 1547 N N . ALA A 1 187 ? -2.862 10.441 10.133 1.00 92.12 187 ALA A N 1
ATOM 1548 C CA . ALA A 1 187 ? -3.788 9.315 10.137 1.00 92.12 187 ALA A CA 1
ATOM 1549 C C . ALA A 1 187 ? -4.282 8.987 11.557 1.00 92.12 187 ALA A C 1
ATOM 1551 O O . ALA A 1 187 ? -5.482 8.813 11.766 1.00 92.12 187 ALA A O 1
ATOM 1552 N N . ASP A 1 188 ? -3.389 8.997 12.550 1.00 94.81 188 ASP A N 1
ATOM 1553 C CA . ASP A 1 188 ? -3.754 8.771 13.954 1.00 94.81 188 ASP A CA 1
ATOM 1554 C C . ASP A 1 188 ? -4.642 9.876 14.512 1.00 94.81 188 ASP A C 1
ATOM 1556 O O . ASP A 1 188 ? -5.662 9.590 15.136 1.00 94.81 188 ASP A O 1
ATOM 1560 N N . ARG A 1 189 ? -4.305 11.147 14.251 1.00 95.19 189 ARG A N 1
ATOM 1561 C CA . ARG A 1 189 ? -5.152 12.277 14.660 1.00 95.19 189 ARG A CA 1
ATOM 1562 C C . ARG A 1 189 ? -6.531 12.203 14.023 1.00 95.19 189 ARG A C 1
ATOM 1564 O O . ARG A 1 189 ? -7.527 12.484 14.688 1.00 95.19 189 ARG A O 1
ATOM 1571 N N . TYR A 1 190 ? -6.599 11.826 12.747 1.00 95.62 190 TYR A N 1
ATOM 1572 C CA . TYR A 1 190 ? -7.863 11.634 12.048 1.00 95.62 190 TYR A CA 1
ATOM 1573 C C . TYR A 1 190 ? -8.693 10.516 12.690 1.00 95.62 190 TYR A C 1
ATOM 1575 O O . TYR A 1 190 ? -9.876 10.723 12.972 1.00 95.62 190 TYR A O 1
ATOM 1583 N N . ALA A 1 191 ? -8.076 9.371 12.990 1.00 96.38 191 ALA A N 1
ATOM 1584 C CA . ALA A 1 191 ? -8.736 8.267 13.678 1.00 96.38 191 ALA A CA 1
ATOM 1585 C C . ALA A 1 191 ? -9.225 8.682 15.075 1.00 96.38 191 ALA A C 1
ATOM 1587 O O . ALA A 1 191 ? -10.417 8.572 15.359 1.00 96.38 191 ALA A O 1
ATOM 1588 N N . ALA A 1 192 ? -8.354 9.266 15.905 1.00 96.44 192 ALA A N 1
ATOM 1589 C CA . ALA A 1 192 ? -8.687 9.729 17.253 1.00 96.44 192 ALA A CA 1
ATOM 1590 C C . ALA A 1 192 ? -9.846 10.736 17.252 1.00 96.44 192 ALA A C 1
ATOM 1592 O O . ALA A 1 192 ? -10.771 10.617 18.055 1.00 96.44 192 ALA A O 1
ATOM 1593 N N . LYS A 1 193 ? -9.838 11.695 16.317 1.00 97.00 193 LYS A N 1
ATOM 1594 C CA . LYS A 1 193 ? -10.912 12.687 16.170 1.00 97.00 193 LYS A CA 1
ATOM 1595 C C . LYS A 1 193 ? -12.241 12.055 15.750 1.00 97.00 193 LYS A C 1
ATOM 1597 O O . LYS A 1 193 ? -13.291 12.529 16.168 1.00 97.00 193 LYS A O 1
ATOM 1602 N N . THR A 1 194 ? -12.205 11.017 14.916 1.00 95.88 194 THR A N 1
ATOM 1603 C CA . THR A 1 194 ? -13.415 10.422 14.327 1.00 95.88 194 THR A CA 1
ATOM 1604 C C . THR A 1 194 ? -14.051 9.368 15.232 1.00 95.88 194 THR A C 1
ATOM 1606 O O . THR A 1 194 ? -15.272 9.236 15.264 1.00 95.88 194 THR A O 1
ATOM 1609 N N . THR A 1 195 ? -13.241 8.601 15.962 1.00 95.94 195 THR A N 1
ATOM 1610 C CA . THR A 1 195 ? -13.712 7.444 16.742 1.00 95.94 195 THR A CA 1
ATOM 1611 C C . THR A 1 195 ? -13.517 7.590 18.244 1.00 95.94 195 THR A C 1
ATOM 1613 O O . THR A 1 195 ? -13.961 6.726 18.988 1.00 95.94 195 THR A O 1
ATOM 1616 N N . GLY A 1 196 ? -12.847 8.650 18.694 1.00 96.56 196 GLY A N 1
ATOM 1617 C CA . GLY A 1 196 ? -12.453 8.847 20.084 1.00 96.56 196 GLY A CA 1
ATOM 1618 C C . GLY A 1 196 ? -11.027 8.366 20.358 1.00 96.56 196 GLY A C 1
ATOM 1619 O O . GLY A 1 196 ? -10.588 7.326 19.861 1.00 96.56 196 GLY A O 1
ATOM 1620 N N . LEU A 1 197 ? -10.308 9.134 21.179 1.00 96.19 197 LEU A N 1
ATOM 1621 C CA . LEU A 1 197 ? -8.910 8.880 21.533 1.00 96.19 197 LEU A CA 1
ATOM 1622 C C . LEU A 1 197 ? -8.736 7.567 22.315 1.00 96.19 197 LEU A C 1
ATOM 1624 O O . LEU A 1 197 ? -7.803 6.816 22.047 1.00 96.19 197 LEU A O 1
ATOM 1628 N N . ALA A 1 198 ? -9.654 7.262 23.238 1.00 97.12 198 ALA A N 1
ATOM 1629 C CA . ALA A 1 198 ? -9.593 6.049 24.057 1.00 97.12 198 ALA A CA 1
ATOM 1630 C C . ALA A 1 198 ? -9.608 4.766 23.207 1.00 97.12 198 ALA A C 1
ATOM 1632 O O . ALA A 1 198 ? -8.803 3.867 23.438 1.00 97.12 198 ALA A O 1
ATOM 1633 N N . ASN A 1 199 ? -10.457 4.719 22.176 1.00 97.00 199 ASN A N 1
ATOM 1634 C CA . ASN A 1 199 ? -10.574 3.571 21.275 1.00 97.00 199 ASN A CA 1
ATOM 1635 C C . ASN A 1 199 ? -9.282 3.344 20.478 1.00 97.00 199 ASN A C 1
ATOM 1637 O O . ASN A 1 199 ? -8.808 2.214 20.361 1.00 97.00 199 ASN A O 1
ATOM 1641 N N . LEU A 1 200 ? -8.650 4.426 20.011 1.00 95.06 200 LEU A N 1
ATOM 1642 C CA . LEU A 1 200 ? -7.366 4.342 19.316 1.00 95.06 200 LEU A CA 1
ATOM 1643 C C . LEU A 1 200 ? -6.231 3.890 20.250 1.00 95.06 200 LEU A C 1
ATOM 1645 O O . LEU A 1 200 ? -5.432 3.034 19.873 1.00 95.06 200 LEU A O 1
ATOM 1649 N N . ILE A 1 201 ? -6.169 4.428 21.473 1.00 95.00 201 ILE A N 1
ATOM 1650 C CA . ILE A 1 201 ? -5.170 4.036 22.480 1.00 95.00 201 ILE A CA 1
ATOM 1651 C C . ILE A 1 201 ? -5.311 2.551 22.829 1.00 95.00 201 ILE A C 1
ATOM 1653 O O . ILE A 1 201 ? -4.312 1.826 22.862 1.00 95.00 201 ILE A O 1
ATOM 1657 N N . ASN A 1 202 ? -6.538 2.083 23.066 1.00 96.06 202 ASN A N 1
ATOM 1658 C CA . ASN A 1 202 ? -6.791 0.682 23.391 1.00 96.06 202 ASN A CA 1
ATOM 1659 C C . ASN A 1 202 ? -6.404 -0.235 22.228 1.00 96.06 202 ASN A C 1
ATOM 1661 O O . ASN A 1 202 ? -5.713 -1.234 22.449 1.00 96.06 202 ASN A O 1
ATOM 1665 N N . ALA A 1 203 ? -6.727 0.157 20.990 1.00 95.12 203 ALA A N 1
ATOM 1666 C CA . ALA A 1 203 ? -6.262 -0.542 19.799 1.00 95.12 203 ALA A CA 1
ATOM 1667 C C . ALA A 1 203 ? -4.724 -0.618 19.763 1.00 95.12 203 ALA A C 1
ATOM 1669 O O . ALA A 1 203 ? -4.165 -1.706 19.651 1.00 95.12 203 ALA A O 1
ATOM 1670 N N . PHE A 1 204 ? -4.005 0.495 19.939 1.00 92.31 204 PHE A N 1
ATOM 1671 C CA . PHE A 1 204 ? -2.535 0.493 19.941 1.00 92.31 204 PHE A CA 1
ATOM 1672 C C . PHE A 1 204 ? -1.928 -0.422 21.001 1.00 92.31 204 PHE A C 1
ATOM 1674 O O . PHE A 1 204 ? -0.981 -1.156 20.698 1.00 92.31 204 PHE A O 1
ATOM 1681 N N . ARG A 1 205 ? -2.490 -0.421 22.213 1.00 93.19 205 ARG A N 1
ATOM 1682 C CA . ARG A 1 205 ? -2.048 -1.298 23.304 1.00 93.19 205 ARG A CA 1
ATOM 1683 C C . ARG A 1 205 ? -2.275 -2.768 22.966 1.00 93.19 205 ARG A C 1
ATOM 1685 O O . ARG A 1 205 ? -1.351 -3.571 23.095 1.00 93.19 205 ARG A O 1
ATOM 1692 N N . LYS A 1 206 ? -3.466 -3.123 22.472 1.00 94.00 206 LYS A N 1
ATOM 1693 C CA . LYS A 1 206 ? -3.807 -4.505 22.095 1.00 94.00 206 LYS A CA 1
ATOM 1694 C C . LYS A 1 206 ? -2.954 -5.013 20.933 1.00 94.00 206 LYS A C 1
ATOM 1696 O O . LYS A 1 206 ? -2.545 -6.177 20.951 1.00 94.00 206 LYS A O 1
ATOM 1701 N N . LEU A 1 207 ? -2.662 -4.155 19.956 1.00 89.69 207 LEU A N 1
ATOM 1702 C CA .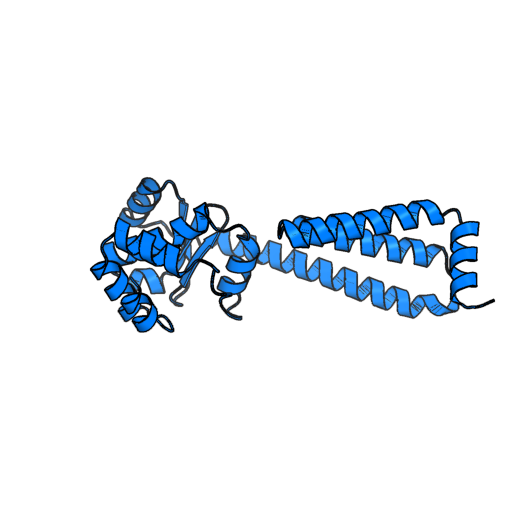 LEU A 1 207 ? -1.885 -4.486 18.756 1.00 89.69 207 LEU A CA 1
ATOM 1703 C C . LEU A 1 207 ? -0.363 -4.419 18.969 1.00 89.69 207 LEU A C 1
ATOM 1705 O O . LEU A 1 207 ? 0.375 -4.852 18.089 1.00 89.69 207 LEU A O 1
ATOM 1709 N N . GLN A 1 208 ? 0.109 -3.892 20.108 1.00 89.06 208 GLN A N 1
ATOM 1710 C CA . GLN A 1 208 ? 1.535 -3.722 20.428 1.00 89.06 208 GLN A CA 1
ATOM 1711 C C . GLN A 1 208 ? 2.307 -2.980 19.319 1.00 89.06 208 GLN A C 1
ATOM 1713 O O . GLN A 1 208 ? 3.399 -3.377 18.904 1.00 89.06 208 GLN A O 1
ATOM 1718 N N . ILE A 1 209 ? 1.718 -1.893 18.810 1.00 82.62 209 ILE A N 1
ATOM 1719 C CA . ILE A 1 209 ? 2.313 -1.090 17.737 1.00 82.62 209 ILE A CA 1
ATOM 1720 C C . ILE A 1 209 ? 3.660 -0.517 18.194 1.00 82.62 209 ILE A C 1
ATOM 1722 O O . ILE A 1 209 ? 3.762 0.124 19.242 1.00 82.62 209 ILE A O 1
ATOM 1726 N N . LYS A 1 210 ? 4.703 -0.707 17.377 1.00 80.50 210 LYS A N 1
ATOM 1727 C CA . LYS A 1 210 ? 6.026 -0.121 17.621 1.00 80.50 210 LYS A CA 1
ATOM 1728 C C . LYS A 1 210 ? 5.914 1.403 17.736 1.00 80.50 210 LYS A C 1
ATOM 1730 O O . LYS A 1 210 ? 5.306 2.048 16.884 1.00 80.50 210 LYS A O 1
ATOM 1735 N N . ASP A 1 211 ? 6.528 1.965 18.774 1.00 84.62 211 ASP A N 1
ATOM 1736 C CA . ASP A 1 211 ? 6.454 3.387 19.136 1.00 84.62 211 ASP A CA 1
ATOM 1737 C C . ASP A 1 211 ? 5.030 3.883 19.487 1.00 84.62 211 ASP A C 1
ATOM 1739 O O . ASP A 1 211 ? 4.778 5.086 19.441 1.00 84.62 211 ASP A O 1
ATOM 1743 N N . GLY A 1 212 ? 4.100 2.985 19.846 1.00 82.56 212 GLY A N 1
ATOM 1744 C CA . GLY A 1 212 ? 2.710 3.324 20.179 1.00 82.56 212 GLY A CA 1
ATOM 1745 C C . GLY A 1 212 ? 2.591 4.401 21.260 1.00 82.56 212 GLY A C 1
ATOM 1746 O O . GLY A 1 212 ? 1.958 5.421 21.022 1.00 82.56 212 GLY A O 1
ATOM 1747 N N . GLU A 1 213 ? 3.286 4.248 22.390 1.00 86.25 213 GLU A N 1
ATOM 1748 C CA . GLU A 1 213 ? 3.297 5.241 23.483 1.00 86.25 213 GLU A CA 1
ATOM 1749 C C . GLU A 1 213 ? 3.782 6.624 23.022 1.00 86.25 213 GLU A C 1
ATOM 1751 O O . GLU A 1 213 ? 3.204 7.653 23.363 1.00 86.25 213 GLU A O 1
ATOM 1756 N N . LYS A 1 214 ? 4.808 6.667 22.160 1.00 87.25 214 LYS A N 1
ATOM 1757 C CA . LYS A 1 214 ? 5.301 7.931 21.600 1.00 87.25 214 LYS A CA 1
ATOM 1758 C C . LYS A 1 214 ? 4.251 8.601 20.713 1.00 87.25 214 LYS A C 1
ATOM 1760 O O . LYS A 1 214 ? 4.137 9.819 20.753 1.00 87.25 214 LYS A O 1
ATOM 1765 N N . ARG A 1 215 ? 3.506 7.821 19.922 1.00 84.81 215 ARG A N 1
ATOM 1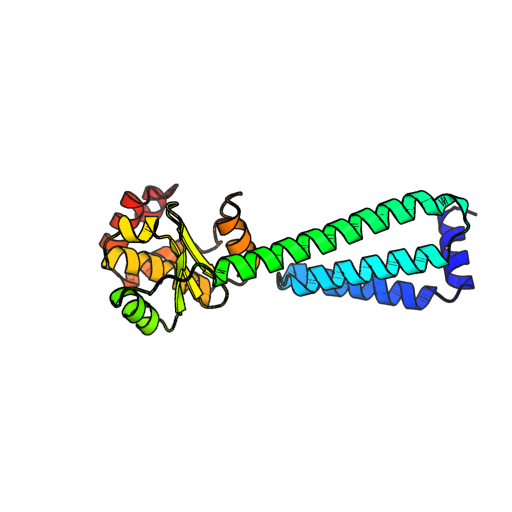766 C CA . ARG A 1 215 ? 2.411 8.331 19.079 1.00 84.81 215 ARG A CA 1
ATOM 1767 C C . ARG A 1 215 ? 1.266 8.848 19.942 1.00 84.81 215 ARG A C 1
ATOM 1769 O O . ARG A 1 215 ? 0.781 9.938 19.682 1.00 84.81 215 ARG A O 1
ATOM 1776 N N . ILE A 1 216 ? 0.896 8.113 20.992 1.00 86.94 216 ILE A N 1
ATOM 1777 C CA . ILE A 1 216 ? -0.163 8.495 21.937 1.00 86.94 216 ILE A CA 1
ATOM 1778 C C . ILE A 1 216 ? 0.151 9.838 22.594 1.00 86.94 216 ILE A C 1
ATOM 1780 O O . ILE A 1 216 ? -0.698 10.717 22.600 1.00 86.94 216 ILE A O 1
ATOM 1784 N N . ASN A 1 217 ? 1.386 10.034 23.059 1.00 86.38 217 ASN A N 1
ATOM 1785 C CA . ASN A 1 217 ? 1.806 11.286 23.697 1.00 86.38 217 ASN A CA 1
ATOM 1786 C C . ASN A 1 217 ? 1.812 12.502 22.755 1.00 86.38 217 ASN A C 1
ATOM 1788 O O . ASN A 1 217 ? 1.992 13.627 23.212 1.00 86.38 217 ASN A O 1
ATOM 1792 N N . GLN A 1 218 ? 1.676 12.289 21.445 1.00 86.31 218 GLN A N 1
ATOM 1793 C CA . GLN A 1 218 ? 1.625 13.358 20.450 1.00 86.31 218 GLN A CA 1
ATOM 1794 C C . GLN A 1 218 ? 0.191 13.690 20.006 1.00 86.31 218 GLN A C 1
ATOM 1796 O O . GLN A 1 218 ? 0.020 14.668 19.275 1.00 86.31 218 GLN A O 1
ATOM 1801 N N . LEU A 1 219 ? -0.810 12.879 20.369 1.00 84.81 219 LEU A N 1
ATOM 1802 C CA . LEU A 1 219 ? -2.213 13.047 19.967 1.00 84.81 219 LEU A CA 1
ATOM 1803 C C . LEU A 1 219 ? -2.957 14.047 20.850 1.00 84.81 219 LEU A C 1
ATOM 1805 O O . LEU A 1 219 ? -3.725 14.836 20.250 1.00 84.81 219 LEU A O 1
#

Sequence (219 aa):
MNNIECFFYCIQDAGLLYPLIGLVALVIIFGLIFIFKRNYESLLTSQFFMTVIISLNLLSMNCDMFYWLWLYLGIILMGTILLGFVKIYLNLKLDKNIFKLPTFLSDIGKHWDVDIRILDSQRIKAFAYKNKIYLSIGLIERLEKDEIKSVVAHEVYHLKHSPSKFLSSFLAITSLTFKRFRDEYQADRYAAKTTGLANLINAFRKLQIKDGEKRINQL